Protein AF-A0A7G2IUZ5-F1 (afdb_monomer)

Nearest PDB structures (foldseek):
  1ynq-assembly2_B  TM=9.354E-01  e=9.343E-17  Halalkalibacterium halodurans C-125
  1pz1-assembly2_B  TM=9.263E-01  e=6.428E-16  Bacillus subtilis
  7wf3-assembly1_C  TM=8.904E-01  e=5.364E-15  Homo sapiens
  8hw0-assembly1_A  TM=9.008E-01  e=1.237E-14  Devosia
  3eb3-assembly1_A  TM=8.783E-01  e=2.854E-14  Rattus norvegicus

InterPro domains:
  IPR023210 NADP-dependent oxidoreductase domain [PF00248] (16-152)
  IPR036812 NAD(P)-dependent oxidoreductase domain superfamily [G3DSA:3.20.20.100] (1-176)
  IPR036812 NAD(P)-dependent oxidoreductase domain superfamily [SSF51430] (1-152)
  IPR050791 Aldo/Keto Reductase [PTHR43625] (5-151)

pLDDT: mean 73.11, std 26.16, range [20.45, 96.56]

Organism: Citrobacter freundii (NCBI:txid546)

Sequence (215 aa):
MQKRYLGKSRLEVSALGLGCMGLSHGYGPATDTRQAIELIRAAVERGVTFFDTAEVYGPFLNEEVVGEALKPFRDHVVIATKFGFTFGDDNKQQILNSRPEHIREAVEGSLRRLKTDVIDLLYQHRVDPDVPIEDVAGTVKDLIAEGKVKHFRSVRGWRANHSSCACRTTGHCPAKRILNVVARTGAGDPAVTGGTGHWFRSLQPIRQRLPDGIY

Foldseek 3Di:
DDWDADAPDNDIFDLEEAELLQQQHDPDHHNDLVVSLVVLLVCVVVPGQHYEEECLRNHLVSLLSQLVSCVVPVVRHAYEYEDFFDADPVSPDTDGDLALVRVVVRLVSSCVSSVHQAHAEYEHPADDPVDDVCRSLVSVVVCCVVRRYVAYDYDPDDDPPDDDDDDDDDDDDDRSWRKYFYDHDDDDDPPDPDDPDGDIDIPDDDPDDDPPDHD

Solvent-accessible surface area (backbone atoms only — not comparable to full-atom values): 12672 Å² total; per-residue (Å²): 113,62,72,41,55,55,79,90,47,90,52,75,32,29,40,45,27,43,27,47,43,39,39,37,26,96,70,69,78,57,49,56,69,67,62,46,26,52,52,52,42,55,40,42,76,66,47,39,23,27,40,40,50,33,50,72,26,42,65,50,50,36,35,34,49,49,13,66,40,37,56,91,45,52,95,72,45,44,46,30,39,32,45,32,63,42,63,45,100,81,62,72,49,78,40,76,38,45,46,54,69,53,48,52,53,47,50,55,50,48,30,61,37,32,67,44,79,59,38,51,32,42,30,44,67,54,87,37,90,92,40,62,65,65,53,41,52,50,45,51,49,50,37,34,75,72,54,40,29,66,29,64,46,75,61,95,76,86,74,84,88,67,98,80,81,93,79,91,81,86,78,94,72,90,69,77,63,42,37,32,43,62,47,77,89,77,87,78,71,93,85,68,91,77,74,90,82,77,68,74,49,70,49,76,67,84,88,70,85,73,72,94,85,78,93

Structure (mmCIF, N/CA/C/O backbone):
data_AF-A0A7G2IUZ5-F1
#
_entry.id   AF-A0A7G2IUZ5-F1
#
loop_
_atom_site.group_PDB
_atom_site.id
_atom_site.type_symbol
_atom_site.label_atom_id
_atom_site.label_alt_id
_atom_site.label_comp_id
_atom_site.label_asym_id
_atom_site.label_entity_id
_atom_site.label_seq_id
_atom_site.pdbx_PDB_ins_code
_atom_site.Cartn_x
_atom_site.Cartn_y
_atom_site.Cartn_z
_atom_site.occupancy
_atom_site.B_iso_or_equiv
_atom_site.auth_seq_id
_atom_site.auth_comp_id
_atom_site.auth_asym_id
_atom_site.auth_atom_id
_atom_site.pdbx_PDB_model_num
ATOM 1 N N . MET A 1 1 ? -20.780 6.741 10.133 1.00 84.50 1 MET A N 1
ATOM 2 C CA . MET A 1 1 ? -20.109 6.957 8.828 1.00 84.50 1 MET A CA 1
ATOM 3 C C . MET A 1 1 ? -20.966 6.374 7.704 1.00 84.50 1 MET A C 1
ATOM 5 O O . MET A 1 1 ? -21.495 5.286 7.888 1.00 84.50 1 MET A O 1
ATOM 9 N N . GLN A 1 2 ? -21.117 7.054 6.558 1.00 87.56 2 GLN A N 1
ATOM 10 C CA . GLN A 1 2 ? -21.751 6.456 5.367 1.00 87.56 2 GLN A CA 1
ATOM 11 C C . GLN A 1 2 ? -20.782 5.501 4.659 1.00 87.56 2 GLN A C 1
ATOM 13 O O . GLN A 1 2 ? -19.607 5.837 4.511 1.00 87.56 2 GLN A O 1
ATOM 18 N N . LYS A 1 3 ? -21.275 4.363 4.162 1.00 88.50 3 LYS A N 1
ATOM 19 C CA . LYS A 1 3 ? -20.478 3.374 3.421 1.00 88.50 3 LYS A CA 1
ATOM 20 C C . LYS A 1 3 ? -20.810 3.345 1.926 1.00 88.50 3 LYS A C 1
ATOM 22 O O . LYS A 1 3 ? -21.894 3.763 1.511 1.00 88.50 3 LYS A O 1
ATOM 27 N N . ARG A 1 4 ? -19.853 2.906 1.106 1.00 87.62 4 ARG A N 1
ATOM 28 C CA . ARG A 1 4 ? -19.942 2.806 -0.359 1.00 87.62 4 ARG A CA 1
ATOM 29 C C . ARG A 1 4 ? -19.187 1.574 -0.845 1.00 87.62 4 ARG A C 1
ATOM 31 O O . ARG A 1 4 ? -18.168 1.212 -0.275 1.00 87.62 4 ARG A O 1
ATOM 38 N N . TYR A 1 5 ? -19.662 0.986 -1.937 1.00 86.50 5 TYR A N 1
ATOM 39 C CA . TYR A 1 5 ? -18.941 -0.068 -2.645 1.00 86.50 5 TYR A CA 1
ATOM 40 C C . TYR A 1 5 ? -17.991 0.532 -3.682 1.00 86.50 5 TYR A C 1
ATOM 42 O O . TYR A 1 5 ? -18.351 1.470 -4.405 1.00 86.50 5 TYR A O 1
ATOM 50 N N . LEU A 1 6 ? -16.776 -0.005 -3.757 1.00 81.19 6 LEU A N 1
ATOM 51 C CA . LEU A 1 6 ? -15.758 0.425 -4.708 1.00 81.19 6 LEU A CA 1
ATOM 52 C C . LEU A 1 6 ? -15.992 -0.188 -6.097 1.00 81.19 6 LEU A C 1
ATOM 54 O O . LEU A 1 6 ? -15.574 -1.301 -6.408 1.00 81.19 6 LEU A O 1
ATOM 58 N N . GLY A 1 7 ? -16.628 0.572 -6.990 1.00 76.88 7 GLY A N 1
ATOM 59 C CA . GLY A 1 7 ? -16.865 0.127 -8.367 1.00 76.88 7 GLY A CA 1
ATOM 60 C C . GLY A 1 7 ? -17.825 -1.063 -8.429 1.00 76.88 7 GLY A C 1
ATOM 61 O O . GLY A 1 7 ? -18.888 -1.020 -7.820 1.00 76.88 7 GLY A O 1
ATOM 62 N N . LYS A 1 8 ? -17.467 -2.096 -9.203 1.00 75.56 8 LYS A N 1
ATOM 63 C CA . LYS A 1 8 ? -18.205 -3.372 -9.243 1.00 75.56 8 LYS A CA 1
ATOM 64 C C . LYS A 1 8 ? -17.688 -4.394 -8.226 1.00 75.56 8 LYS A C 1
ATOM 66 O O . LYS A 1 8 ? -18.291 -5.455 -8.091 1.00 75.56 8 LYS A O 1
ATOM 71 N N . SER A 1 9 ? -16.585 -4.093 -7.540 1.00 67.62 9 SER A N 1
ATOM 72 C CA . SER A 1 9 ? -16.105 -4.956 -6.468 1.00 67.62 9 SER A CA 1
ATOM 73 C C . SER A 1 9 ? -17.101 -4.916 -5.308 1.00 67.62 9 SER A C 1
ATOM 75 O O . SER A 1 9 ? -17.771 -3.904 -5.076 1.00 67.62 9 SER A O 1
ATOM 77 N N . ARG A 1 10 ? -17.195 -6.010 -4.552 1.00 78.44 10 ARG A N 1
ATOM 78 C CA . ARG A 1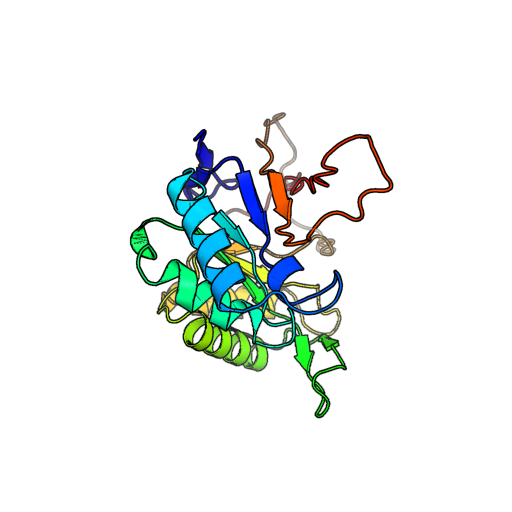 10 ? -17.975 -6.052 -3.305 1.00 78.44 10 ARG A CA 1
ATOM 79 C C . ARG A 1 10 ? -17.204 -5.452 -2.121 1.00 78.44 10 ARG A C 1
ATOM 81 O O . ARG A 1 10 ? -17.589 -5.664 -0.977 1.00 78.44 10 ARG A O 1
ATOM 88 N N . LEU A 1 11 ? -16.137 -4.692 -2.388 1.00 84.12 11 LEU A N 1
ATOM 89 C CA . LEU A 1 11 ? -15.329 -4.037 -1.369 1.00 84.12 11 LEU A CA 1
ATOM 90 C C . LEU A 1 11 ? -16.080 -2.823 -0.814 1.00 84.12 11 LEU A C 1
ATOM 92 O O . LEU A 1 11 ? -16.256 -1.809 -1.498 1.00 84.12 11 LEU A O 1
ATOM 96 N N . GLU A 1 12 ? -16.558 -2.952 0.420 1.00 89.00 12 GLU A N 1
ATOM 97 C CA . GLU A 1 12 ? -17.263 -1.901 1.145 1.00 89.00 12 GLU A CA 1
ATOM 98 C C . GLU A 1 12 ? -16.271 -1.020 1.913 1.00 89.00 12 GLU A C 1
ATOM 100 O O . GLU A 1 12 ? -15.442 -1.505 2.678 1.00 89.00 12 GLU A O 1
ATOM 105 N N . VAL A 1 13 ? -16.376 0.293 1.734 1.00 90.12 13 VAL A N 1
ATOM 106 C CA . VAL A 1 13 ? -15.499 1.288 2.357 1.00 90.12 13 VAL A CA 1
ATOM 107 C C . VAL A 1 13 ? -16.286 2.495 2.850 1.00 90.12 13 VAL A C 1
ATOM 109 O O . VAL A 1 13 ? -17.405 2.761 2.403 1.00 90.12 13 VAL A O 1
ATOM 112 N N . SER A 1 14 ? -15.709 3.271 3.762 1.00 89.56 14 SER A N 1
ATOM 113 C CA . SER A 1 14 ? -16.248 4.572 4.149 1.00 89.56 14 SER A CA 1
ATOM 114 C C . SER A 1 14 ? -16.315 5.527 2.951 1.00 89.56 14 SER A C 1
ATOM 116 O O . SER A 1 14 ? -15.460 5.537 2.067 1.00 89.56 14 SER A O 1
ATOM 118 N N . ALA A 1 15 ? -17.345 6.375 2.913 1.00 87.12 15 ALA A N 1
ATOM 119 C CA . ALA A 1 15 ? -17.513 7.382 1.862 1.00 87.12 15 ALA A CA 1
ATOM 120 C C . ALA A 1 15 ? -16.358 8.404 1.820 1.00 87.12 15 ALA A C 1
ATOM 122 O O . ALA A 1 15 ? -16.112 9.016 0.775 1.00 87.12 15 ALA A O 1
ATOM 123 N N . LEU A 1 16 ? -15.683 8.573 2.959 1.00 89.06 16 LEU A N 1
ATOM 124 C CA . LEU A 1 16 ? -14.458 9.341 3.127 1.00 89.06 16 LEU A CA 1
ATOM 125 C C . LEU A 1 16 ? -13.287 8.377 3.307 1.00 89.06 16 LEU A C 1
ATOM 127 O O . LEU A 1 16 ? -13.363 7.499 4.163 1.00 89.06 16 LEU A O 1
ATOM 131 N N . GLY A 1 17 ? -12.227 8.555 2.527 1.00 89.88 17 GLY A N 1
ATOM 132 C CA . GLY A 1 17 ? -10.938 7.899 2.732 1.00 89.88 17 GLY A CA 1
ATOM 133 C C . GLY A 1 17 ? -9.907 8.865 3.304 1.00 89.88 17 GLY A C 1
ATOM 134 O O . GLY A 1 17 ? -10.022 10.080 3.114 1.00 89.88 17 GLY A O 1
ATOM 135 N N . LEU A 1 18 ? -8.887 8.331 3.970 1.00 91.31 18 LEU A N 1
ATOM 136 C CA . LEU A 1 18 ? -7.720 9.088 4.408 1.00 91.31 18 LEU A CA 1
ATOM 137 C C . LEU A 1 18 ? -6.556 8.853 3.441 1.00 91.31 18 LEU A C 1
ATOM 139 O O . LEU A 1 18 ? -6.084 7.732 3.284 1.00 91.31 18 LEU A O 1
ATOM 143 N N . GLY A 1 19 ? -6.084 9.921 2.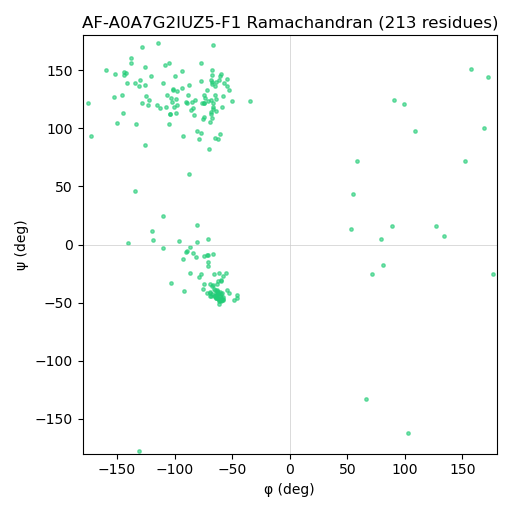803 1.00 90.19 19 GLY A N 1
ATOM 144 C CA . GLY A 1 19 ? -4.834 9.913 2.050 1.00 90.19 19 GLY A CA 1
ATOM 145 C C . GLY A 1 19 ? -3.658 10.189 2.982 1.00 90.19 19 GLY A C 1
ATOM 146 O O . GLY A 1 19 ? -3.543 11.293 3.521 1.00 90.19 19 GLY A O 1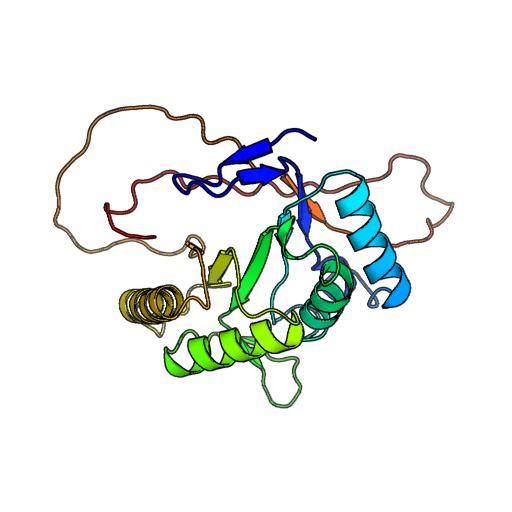
ATOM 147 N N . CYS A 1 20 ? -2.773 9.207 3.136 1.00 88.69 20 CYS A N 1
ATOM 148 C CA . CYS A 1 20 ? -1.649 9.243 4.071 1.00 88.69 20 CYS A CA 1
ATOM 149 C C . CYS A 1 20 ? -0.408 9.954 3.514 1.00 88.69 20 CYS A C 1
ATOM 151 O O . CYS A 1 20 ? 0.524 10.211 4.270 1.00 88.69 20 CYS A O 1
ATOM 153 N N . MET A 1 21 ? -0.402 10.336 2.229 1.00 85.44 21 MET A N 1
ATOM 154 C CA . MET A 1 21 ? 0.726 11.016 1.572 1.00 85.44 21 MET A CA 1
ATOM 155 C C . MET A 1 21 ? 1.271 12.197 2.388 1.00 85.44 21 MET A C 1
ATOM 157 O O . MET A 1 21 ? 2.474 12.283 2.604 1.00 85.44 21 MET A O 1
ATOM 161 N N . GLY A 1 22 ? 0.388 13.075 2.879 1.00 79.00 22 GLY A N 1
ATOM 162 C CA . GLY A 1 22 ? 0.774 14.301 3.585 1.00 79.00 22 GLY A CA 1
ATOM 163 C C . GLY A 1 22 ? 1.455 14.092 4.939 1.00 79.00 22 GLY A C 1
ATOM 164 O O . GLY A 1 22 ? 1.943 15.062 5.501 1.00 79.00 22 GLY A O 1
ATOM 165 N N . LEU A 1 23 ? 1.508 12.856 5.450 1.00 79.94 23 LEU A N 1
ATOM 166 C CA . LEU A 1 23 ? 2.176 12.531 6.714 1.00 79.94 23 LEU A CA 1
ATOM 167 C C . LEU A 1 23 ? 3.698 12.423 6.564 1.00 79.94 23 LEU A C 1
ATOM 169 O O . LEU A 1 23 ? 4.424 12.662 7.519 1.00 79.94 23 LEU A O 1
ATOM 173 N N . SER A 1 24 ? 4.196 12.069 5.378 1.00 73.25 24 SER A N 1
ATOM 174 C CA . SER A 1 24 ? 5.638 11.886 5.145 1.00 73.25 24 SER A CA 1
ATOM 175 C C . SER A 1 24 ? 6.120 12.403 3.788 1.00 73.25 24 SER A C 1
ATOM 177 O O . SER A 1 24 ? 7.299 12.266 3.463 1.00 73.25 24 SER A O 1
ATOM 179 N N . HIS A 1 25 ? 5.234 12.974 2.962 1.00 70.06 25 HIS A N 1
ATOM 180 C CA . HIS A 1 25 ? 5.574 13.371 1.601 1.00 70.06 25 HIS A CA 1
ATOM 181 C C . HIS A 1 25 ? 4.739 14.549 1.066 1.00 70.06 25 HIS A C 1
ATOM 183 O O . HIS A 1 25 ? 3.549 14.696 1.340 1.00 70.06 25 HIS A O 1
ATOM 189 N N . GLY A 1 26 ? 5.363 15.379 0.227 1.00 62.50 26 GLY A N 1
ATOM 190 C CA . GLY A 1 26 ? 4.692 16.365 -0.629 1.00 62.50 26 GLY A CA 1
ATOM 191 C C . GLY A 1 26 ? 4.270 17.697 0.010 1.00 62.50 26 GLY A C 1
ATOM 192 O O . GLY A 1 26 ? 4.033 18.640 -0.740 1.00 62.50 26 GLY A O 1
ATOM 193 N N . TYR A 1 27 ? 4.189 17.822 1.341 1.00 61.22 27 TYR A N 1
ATOM 194 C CA . TYR A 1 27 ? 3.667 19.037 2.001 1.00 61.22 27 TYR A CA 1
ATOM 195 C C . TYR A 1 27 ? 4.502 19.542 3.191 1.00 61.22 27 TYR A C 1
ATOM 197 O O . TYR A 1 27 ? 3.946 19.919 4.219 1.00 61.22 27 TYR A O 1
ATOM 205 N N . GLY A 1 28 ? 5.824 19.617 3.028 1.00 65.31 28 GLY A N 1
ATOM 206 C CA . GLY A 1 28 ? 6.739 20.135 4.054 1.00 65.31 28 GLY A CA 1
ATOM 207 C C . GLY A 1 28 ? 7.480 19.022 4.804 1.00 65.31 28 GLY A C 1
ATOM 208 O O . GLY A 1 28 ? 7.578 17.912 4.273 1.00 65.31 28 GLY A O 1
ATOM 209 N N . PRO A 1 29 ? 8.057 19.310 5.988 1.00 72.06 29 PRO A N 1
ATOM 210 C CA . PRO A 1 29 ? 8.733 18.291 6.786 1.00 72.06 29 PRO A CA 1
ATOM 211 C C . PRO A 1 29 ? 7.756 17.171 7.157 1.00 72.06 29 PRO A C 1
ATOM 213 O O . PRO A 1 29 ? 6.564 17.417 7.344 1.00 72.06 29 PRO A O 1
ATOM 216 N N . ALA A 1 30 ? 8.267 15.942 7.246 1.00 76.12 30 ALA A N 1
ATOM 217 C CA . ALA A 1 30 ? 7.460 14.802 7.662 1.00 76.12 30 ALA A CA 1
ATOM 218 C C . ALA A 1 30 ? 6.849 15.062 9.047 1.00 76.12 30 ALA A C 1
ATOM 220 O O . ALA A 1 30 ? 7.507 15.606 9.937 1.00 76.12 30 ALA A O 1
ATOM 221 N N . THR A 1 31 ? 5.588 14.671 9.215 1.00 79.12 31 THR A N 1
ATOM 222 C CA . THR A 1 31 ? 4.925 14.679 10.516 1.00 79.12 31 THR A CA 1
ATOM 223 C C . THR A 1 31 ? 5.672 13.734 11.452 1.00 79.12 31 THR A C 1
ATOM 225 O O . THR A 1 31 ? 6.107 12.658 11.040 1.00 79.12 31 THR A O 1
ATOM 228 N N . ASP A 1 32 ? 5.793 14.118 12.722 1.00 87.12 32 ASP A N 1
ATOM 229 C CA . ASP A 1 32 ? 6.304 13.222 13.755 1.00 87.12 32 ASP A CA 1
ATOM 230 C C . ASP A 1 32 ? 5.528 11.891 13.751 1.00 87.12 32 ASP A C 1
ATOM 232 O O . ASP A 1 32 ? 4.294 11.869 13.716 1.00 87.12 32 ASP A O 1
ATOM 236 N N . THR A 1 33 ? 6.249 10.770 13.790 1.00 87.50 33 THR A N 1
ATOM 237 C CA . THR A 1 33 ? 5.670 9.428 13.646 1.00 87.50 33 THR A CA 1
ATOM 238 C C . THR A 1 33 ? 4.545 9.165 14.643 1.00 87.50 33 THR A C 1
ATOM 240 O O . THR A 1 33 ? 3.527 8.570 14.282 1.00 87.50 33 THR A O 1
ATOM 243 N N . ARG A 1 34 ? 4.681 9.633 15.890 1.00 89.75 34 ARG A N 1
ATOM 244 C CA . ARG A 1 34 ? 3.661 9.423 16.918 1.00 89.75 34 ARG A CA 1
ATOM 245 C C . ARG A 1 34 ? 2.392 10.204 16.588 1.00 89.75 34 ARG A C 1
ATOM 247 O O . ARG A 1 34 ? 1.306 9.631 16.641 1.00 89.75 34 ARG A O 1
ATOM 254 N N . GLN A 1 35 ? 2.527 11.462 16.173 1.00 88.94 35 GLN A N 1
ATOM 255 C CA . GLN A 1 35 ? 1.386 12.284 15.752 1.00 88.94 35 GLN A CA 1
ATOM 256 C C . GLN A 1 35 ? 0.688 11.708 14.514 1.00 88.94 35 GLN A C 1
ATOM 258 O O . GLN A 1 35 ? -0.541 11.714 14.431 1.00 88.94 35 GLN A O 1
ATOM 263 N N . ALA A 1 36 ? 1.452 11.173 13.558 1.00 90.19 36 ALA A N 1
ATOM 264 C CA . ALA A 1 36 ? 0.901 10.523 12.375 1.00 90.19 36 ALA A CA 1
ATOM 265 C C . ALA A 1 36 ? 0.087 9.268 12.740 1.00 90.19 36 ALA A C 1
ATOM 267 O O . ALA A 1 36 ? -1.027 9.089 12.240 1.00 90.19 36 ALA A O 1
ATOM 268 N N . ILE A 1 37 ? 0.600 8.438 13.657 1.00 92.44 37 ILE A N 1
ATOM 269 C CA . ILE A 1 37 ? -0.115 7.267 14.184 1.00 92.44 37 ILE A CA 1
ATOM 270 C C . ILE A 1 37 ? -1.400 7.691 14.903 1.00 92.44 37 ILE A C 1
ATOM 272 O O . ILE A 1 37 ? -2.465 7.135 14.628 1.00 92.44 37 ILE A O 1
ATOM 276 N N . GLU A 1 38 ? -1.321 8.682 15.793 1.00 92.88 38 GLU A N 1
ATOM 277 C CA . GLU A 1 38 ? -2.476 9.203 16.533 1.00 92.88 38 GLU A CA 1
ATOM 278 C C . GLU A 1 38 ? -3.559 9.728 15.578 1.00 92.88 38 GLU A C 1
ATOM 280 O O . GLU A 1 38 ? -4.734 9.402 15.745 1.00 92.88 38 GLU A O 1
ATOM 285 N N . LEU A 1 39 ? -3.179 10.445 14.514 1.00 93.12 39 LEU A N 1
ATOM 286 C CA . LEU A 1 39 ? -4.109 10.942 13.497 1.00 93.12 39 LEU A CA 1
ATOM 287 C C . LEU A 1 39 ? -4.803 9.807 12.737 1.00 93.12 39 LEU A C 1
ATOM 289 O O . LEU A 1 39 ? -6.022 9.847 12.543 1.00 93.12 39 LEU A O 1
ATOM 293 N N . ILE A 1 40 ? -4.051 8.795 12.298 1.00 93.94 40 ILE A N 1
ATOM 294 C CA . ILE A 1 40 ? -4.616 7.650 11.572 1.00 93.94 40 ILE A CA 1
ATOM 295 C C . ILE A 1 40 ? -5.614 6.905 12.465 1.00 93.94 40 ILE A C 1
ATOM 297 O O . ILE A 1 40 ? -6.733 6.623 12.032 1.00 93.94 40 ILE A O 1
ATOM 301 N N . ARG A 1 41 ? -5.259 6.643 13.728 1.00 94.81 41 ARG A N 1
ATOM 302 C CA . ARG A 1 41 ? -6.153 5.975 14.689 1.00 94.81 41 ARG A CA 1
ATOM 303 C C . ARG A 1 41 ? -7.399 6.809 14.983 1.00 94.81 41 ARG A C 1
ATOM 305 O O . ARG A 1 41 ? -8.509 6.289 14.927 1.00 94.81 41 ARG A O 1
ATOM 312 N N . ALA A 1 42 ? -7.241 8.118 15.149 1.00 94.38 42 ALA A N 1
ATOM 313 C CA . ALA A 1 42 ? -8.349 9.053 15.311 1.00 94.38 42 ALA A CA 1
ATOM 314 C C . ALA A 1 42 ? -9.314 9.060 14.106 1.00 94.38 42 ALA A C 1
ATOM 316 O O . ALA A 1 42 ? -10.514 9.311 14.275 1.00 94.38 42 ALA A O 1
ATOM 317 N N . ALA A 1 43 ? -8.824 8.794 12.890 1.00 94.00 43 ALA A N 1
ATOM 318 C CA . ALA A 1 43 ? -9.668 8.625 11.709 1.00 94.00 43 ALA A CA 1
ATOM 319 C C . ALA A 1 43 ? -10.458 7.305 11.754 1.00 94.00 43 ALA A C 1
ATOM 321 O O . ALA A 1 43 ? -11.658 7.316 11.462 1.00 94.00 43 ALA A O 1
ATOM 322 N N . VAL A 1 44 ? -9.824 6.203 12.176 1.00 94.56 44 VAL A N 1
ATOM 323 C CA . VAL A 1 44 ? -10.501 4.910 12.399 1.00 94.56 44 VAL A CA 1
ATOM 324 C C . VAL A 1 44 ? -11.623 5.058 13.426 1.00 94.56 44 VAL A C 1
ATOM 326 O O . VAL A 1 44 ? -12.756 4.668 13.154 1.00 94.56 44 VAL A O 1
ATOM 329 N N . GLU A 1 45 ? -11.355 5.705 14.562 1.00 93.31 45 GLU A N 1
ATOM 330 C CA . GLU A 1 45 ? -12.344 5.959 15.623 1.00 93.31 45 GLU A CA 1
ATOM 331 C C . GLU A 1 45 ? -13.544 6.785 15.133 1.00 93.31 45 GLU A C 1
ATOM 333 O O . GLU A 1 45 ? -14.676 6.592 15.572 1.00 93.31 45 GLU A O 1
ATOM 338 N N . ARG A 1 46 ? -13.323 7.680 14.163 1.00 93.94 46 ARG A N 1
ATOM 339 C CA . ARG A 1 46 ? -14.384 8.464 13.502 1.00 93.94 46 ARG A CA 1
ATOM 340 C C . ARG A 1 46 ? -15.121 7.679 12.409 1.00 93.94 46 ARG A C 1
ATOM 342 O O . ARG A 1 46 ? -16.026 8.213 11.762 1.00 93.94 46 ARG A O 1
ATOM 349 N N . GLY A 1 47 ? -14.767 6.413 12.209 1.00 92.62 47 GLY A N 1
ATOM 350 C CA . GLY A 1 47 ? -15.405 5.481 11.287 1.00 92.62 47 GLY A CA 1
ATOM 351 C C . GLY A 1 47 ? -14.838 5.496 9.869 1.00 92.62 47 GLY A C 1
ATOM 352 O O . GLY A 1 47 ? -15.512 5.006 8.964 1.00 92.62 47 GLY A O 1
ATOM 353 N N . VAL A 1 48 ? -13.653 6.073 9.640 1.00 94.06 48 VAL A N 1
ATOM 354 C CA . VAL A 1 48 ? -12.945 5.940 8.357 1.00 94.06 48 VAL A CA 1
ATOM 355 C C . VAL A 1 48 ? -12.368 4.532 8.261 1.00 94.06 48 VAL A C 1
ATOM 357 O O . VAL A 1 48 ? -11.634 4.095 9.139 1.00 94.06 48 VAL A O 1
ATOM 360 N N . THR A 1 49 ? -12.686 3.828 7.178 1.00 94.31 49 THR A N 1
ATOM 361 C CA . THR A 1 49 ? -12.229 2.456 6.932 1.00 94.31 49 THR A CA 1
ATOM 362 C C . THR A 1 49 ? -11.387 2.331 5.670 1.00 94.31 49 THR A C 1
ATOM 364 O O . THR A 1 49 ? -11.015 1.223 5.316 1.00 94.31 49 THR A O 1
ATOM 367 N N . PHE A 1 50 ? -11.086 3.428 4.971 1.00 94.62 50 PHE A N 1
ATOM 368 C CA . PHE A 1 50 ? -10.307 3.403 3.733 1.00 94.62 50 PHE A CA 1
ATOM 369 C C . PHE A 1 50 ? -9.077 4.295 3.833 1.00 94.62 50 PHE A C 1
ATOM 371 O O . PHE A 1 50 ? -9.207 5.504 4.032 1.00 94.62 50 PHE A O 1
ATOM 378 N N . PHE A 1 51 ? -7.900 3.694 3.672 1.00 94.56 51 PHE A N 1
ATOM 379 C CA . PHE A 1 51 ? -6.606 4.353 3.827 1.00 94.56 51 PHE A CA 1
ATOM 380 C C . PHE A 1 51 ? -5.777 4.174 2.559 1.00 94.56 51 PHE A C 1
ATOM 382 O O . PHE A 1 51 ? -5.620 3.057 2.077 1.00 94.56 51 PHE A O 1
ATOM 389 N N . ASP A 1 52 ? -5.265 5.275 2.015 1.00 94.06 52 ASP A N 1
ATOM 390 C CA . ASP A 1 52 ? -4.489 5.304 0.776 1.00 94.06 52 ASP A CA 1
ATOM 391 C C . ASP A 1 52 ? -3.047 5.746 1.054 1.00 94.06 52 ASP A C 1
ATOM 393 O O . ASP A 1 52 ? -2.800 6.860 1.524 1.00 94.06 52 ASP A O 1
ATOM 397 N N . THR A 1 53 ? -2.095 4.877 0.728 1.00 93.38 53 THR A N 1
ATOM 398 C CA . THR A 1 53 ? -0.646 5.101 0.829 1.00 93.38 53 THR A CA 1
ATOM 399 C C . THR A 1 53 ? 0.049 4.704 -0.482 1.00 93.38 53 THR A C 1
ATOM 401 O O . THR A 1 53 ? -0.628 4.419 -1.472 1.00 93.38 53 THR A O 1
ATOM 404 N N . ALA A 1 54 ? 1.374 4.794 -0.555 1.00 90.00 54 ALA A N 1
ATOM 405 C CA . ALA A 1 54 ? 2.193 4.340 -1.675 1.00 90.00 54 ALA A CA 1
ATOM 406 C C . ALA A 1 54 ? 3.645 4.143 -1.219 1.00 90.00 54 ALA A C 1
ATOM 408 O O . ALA A 1 54 ? 4.133 4.918 -0.394 1.00 90.00 54 ALA A O 1
ATOM 409 N N . GLU A 1 55 ? 4.364 3.206 -1.843 1.00 87.31 55 GLU A N 1
ATOM 410 C CA . GLU A 1 55 ? 5.782 2.936 -1.541 1.00 87.31 55 GLU A CA 1
ATOM 411 C C . GLU A 1 55 ? 6.690 4.170 -1.717 1.00 87.31 55 GLU A C 1
ATOM 413 O O . GLU A 1 55 ? 7.701 4.320 -1.042 1.00 87.31 55 GLU A O 1
ATOM 418 N N . VAL A 1 56 ? 6.294 5.101 -2.589 1.00 85.44 56 VAL A N 1
ATOM 419 C CA . VAL A 1 56 ? 7.053 6.312 -2.940 1.00 85.44 56 VAL A CA 1
ATOM 420 C C . VAL A 1 56 ? 6.915 7.469 -1.947 1.00 85.44 56 VAL A C 1
ATOM 422 O O . VAL A 1 56 ? 7.642 8.459 -2.037 1.00 85.44 56 VAL A O 1
ATOM 425 N N . TYR A 1 57 ? 5.985 7.397 -0.995 1.00 82.62 57 TYR A N 1
ATOM 426 C CA . TYR A 1 57 ? 5.739 8.507 -0.073 1.00 82.62 57 TYR A CA 1
ATOM 427 C C . TYR A 1 57 ? 6.811 8.579 1.019 1.00 82.62 57 TYR A C 1
ATOM 429 O O . TYR A 1 57 ? 6.703 7.919 2.048 1.00 82.62 57 TYR A O 1
ATOM 437 N N . GLY A 1 58 ? 7.827 9.423 0.790 1.00 70.38 58 GLY A N 1
ATOM 438 C CA . GLY A 1 58 ? 9.002 9.536 1.661 1.00 70.38 58 GLY A CA 1
ATOM 439 C C . GLY A 1 58 ? 9.667 8.166 1.739 1.00 70.38 58 GLY A C 1
ATOM 440 O O . GLY A 1 58 ? 9.444 7.497 2.738 1.00 70.38 58 GLY A O 1
ATOM 441 N N . PRO A 1 59 ? 10.322 7.717 0.648 1.00 74.50 59 PRO A N 1
ATOM 442 C CA . PRO A 1 59 ? 10.343 6.331 0.191 1.00 74.50 59 PRO A CA 1
ATOM 443 C C . PRO A 1 59 ? 10.325 5.317 1.323 1.00 74.50 59 PRO A C 1
ATOM 445 O O . PRO A 1 59 ? 11.169 5.357 2.216 1.00 74.50 59 PRO A O 1
ATOM 448 N N . PHE A 1 60 ? 9.327 4.437 1.275 1.00 82.88 60 PHE A N 1
ATOM 449 C CA . PHE A 1 60 ? 9.077 3.360 2.231 1.00 82.88 60 PHE A CA 1
ATOM 450 C C . PHE A 1 60 ? 8.573 3.790 3.623 1.00 82.88 60 PHE A C 1
ATOM 452 O O . PHE A 1 60 ? 7.818 3.037 4.237 1.00 82.88 60 PHE A O 1
ATOM 459 N N . LEU A 1 61 ? 8.850 5.011 4.090 1.00 85.69 61 LEU A N 1
ATOM 460 C CA . LEU A 1 61 ? 8.481 5.461 5.439 1.00 85.69 61 LEU A CA 1
ATOM 461 C C . LEU A 1 61 ? 6.963 5.540 5.658 1.00 85.69 61 LEU A C 1
ATOM 463 O O . LEU A 1 61 ? 6.476 5.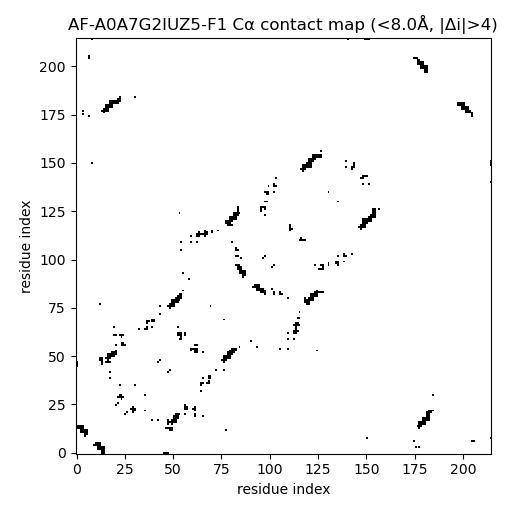192 6.732 1.00 85.69 61 LEU A O 1
ATOM 467 N N . ASN A 1 62 ? 6.185 5.992 4.664 1.00 90.44 62 ASN A N 1
ATOM 468 C CA . ASN A 1 62 ? 4.736 6.152 4.861 1.00 90.44 62 ASN A CA 1
ATOM 469 C C . ASN A 1 62 ? 4.042 4.826 5.172 1.00 90.44 62 ASN A C 1
ATOM 471 O O . ASN A 1 62 ? 3.173 4.778 6.038 1.00 90.44 62 ASN A O 1
ATOM 475 N N . GLU A 1 63 ? 4.425 3.763 4.466 1.00 92.88 63 GLU A N 1
ATOM 476 C CA . GLU A 1 63 ? 3.829 2.442 4.649 1.00 92.88 63 GLU A CA 1
ATOM 477 C C . GLU A 1 63 ? 4.155 1.868 6.029 1.00 92.88 63 GLU A C 1
ATOM 479 O O . GLU A 1 63 ? 3.287 1.248 6.635 1.00 92.88 63 GLU A O 1
ATOM 484 N N . GLU A 1 64 ? 5.348 2.135 6.566 1.00 93.56 64 GLU A N 1
ATOM 485 C CA . GLU A 1 64 ? 5.722 1.720 7.923 1.00 93.56 64 GLU A CA 1
ATOM 486 C C . GLU A 1 64 ? 4.853 2.392 8.991 1.00 93.56 64 GLU A C 1
ATOM 488 O O . GLU A 1 64 ? 4.341 1.728 9.896 1.00 93.56 64 GLU A O 1
ATOM 493 N N . VAL A 1 65 ? 4.632 3.705 8.860 1.00 93.00 65 VAL A N 1
ATOM 494 C CA . VAL A 1 65 ? 3.783 4.475 9.782 1.00 93.00 65 VAL A CA 1
ATOM 495 C C . VAL A 1 65 ? 2.325 4.020 9.692 1.00 93.00 65 VAL A C 1
ATOM 497 O O . VAL A 1 65 ? 1.669 3.827 10.717 1.00 93.00 65 VAL A O 1
ATOM 500 N N . VAL A 1 66 ? 1.813 3.817 8.475 1.00 94.62 66 VAL A N 1
ATOM 501 C CA . VAL A 1 66 ? 0.441 3.339 8.246 1.00 94.62 66 VAL A CA 1
ATOM 502 C C . VAL A 1 66 ? 0.256 1.922 8.787 1.00 94.62 66 VAL A C 1
ATOM 504 O O . VAL A 1 66 ? -0.736 1.663 9.471 1.00 94.62 66 VAL A O 1
ATOM 507 N N . GLY A 1 67 ? 1.216 1.030 8.540 1.00 94.62 67 GLY A N 1
ATOM 508 C CA . GLY A 1 67 ? 1.209 -0.334 9.061 1.00 94.62 67 GLY A CA 1
ATOM 509 C C . GLY A 1 67 ? 1.178 -0.367 10.585 1.00 94.62 67 GLY A C 1
ATOM 510 O O . GLY A 1 67 ? 0.330 -1.031 11.180 1.00 94.62 67 GLY A O 1
ATOM 511 N N . GLU A 1 68 ? 2.040 0.415 11.237 1.00 95.25 68 GLU A N 1
ATOM 512 C CA . GLU A 1 68 ? 2.068 0.515 12.701 1.00 95.25 68 GLU A CA 1
ATOM 513 C C . GLU A 1 68 ? 0.767 1.093 13.282 1.00 95.25 68 GLU A C 1
ATOM 515 O O . GLU A 1 68 ? 0.255 0.629 14.308 1.00 95.25 68 GLU A O 1
ATOM 520 N N . ALA A 1 69 ? 0.193 2.096 12.618 1.00 94.94 69 ALA A N 1
ATOM 521 C CA . ALA A 1 69 ? -1.040 2.718 13.072 1.00 94.94 69 ALA A CA 1
ATOM 522 C C . ALA A 1 69 ? -2.246 1.774 12.973 1.00 94.94 69 ALA A C 1
ATOM 524 O O . ALA A 1 69 ? -3.059 1.738 13.903 1.00 94.94 69 ALA A O 1
ATOM 525 N N . LEU A 1 70 ? -2.348 1.025 11.869 1.00 95.81 70 LEU A N 1
ATOM 526 C CA . LEU A 1 70 ? -3.511 0.208 11.519 1.00 95.81 70 LEU A CA 1
ATOM 527 C C . LEU A 1 70 ? -3.429 -1.242 11.994 1.00 95.81 70 LEU A C 1
ATOM 529 O O . LEU A 1 70 ? -4.463 -1.905 11.997 1.00 95.81 70 LEU A O 1
ATOM 533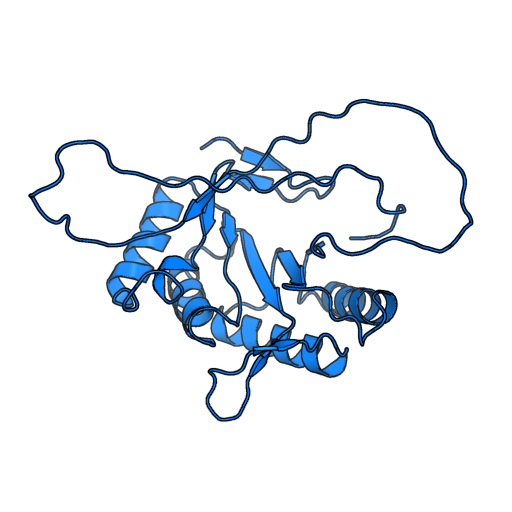 N N . LYS A 1 71 ? -2.265 -1.730 12.443 1.00 94.94 71 LYS A N 1
ATOM 534 C CA . LYS A 1 71 ? -2.100 -3.098 12.966 1.00 94.94 71 LYS A CA 1
ATOM 535 C C . LYS A 1 71 ? -3.208 -3.533 13.948 1.00 94.94 71 LYS A C 1
ATOM 537 O O . LYS A 1 71 ? -3.713 -4.639 13.780 1.00 94.94 71 LYS A O 1
ATOM 542 N N . PRO A 1 72 ? -3.660 -2.705 14.917 1.00 95.00 72 PRO A N 1
ATOM 543 C CA . PRO A 1 72 ? -4.736 -3.093 15.839 1.00 95.00 72 PRO A CA 1
ATOM 544 C C . PRO A 1 72 ? -6.133 -3.168 15.200 1.00 95.00 72 PRO A C 1
ATOM 546 O O . PRO A 1 72 ? -7.051 -3.712 15.801 1.00 95.00 72 PRO A O 1
ATOM 549 N N . PHE A 1 73 ? -6.313 -2.594 14.009 1.00 94.62 73 PHE A N 1
ATOM 550 C CA . PHE A 1 73 ? -7.602 -2.434 13.329 1.00 94.62 73 PHE A CA 1
ATOM 551 C C . PHE A 1 73 ? -7.642 -3.140 11.972 1.00 94.62 73 PHE A C 1
ATOM 553 O O . PHE A 1 73 ? -8.558 -2.892 11.187 1.00 94.62 73 PHE A O 1
ATOM 560 N N . ARG A 1 74 ? -6.645 -3.983 11.671 1.00 94.94 74 ARG A N 1
ATOM 561 C CA . ARG A 1 74 ? -6.386 -4.514 10.329 1.00 94.94 74 ARG A CA 1
ATOM 562 C C . ARG A 1 74 ? -7.617 -5.158 9.693 1.00 94.94 74 ARG A C 1
ATOM 564 O O . ARG A 1 74 ? -7.888 -4.887 8.526 1.00 94.94 74 ARG A O 1
ATOM 571 N N . ASP A 1 75 ? -8.385 -5.925 10.459 1.00 92.81 75 ASP A N 1
ATOM 572 C CA . ASP A 1 75 ? -9.570 -6.649 9.974 1.00 92.81 75 ASP A CA 1
ATOM 573 C C . ASP A 1 75 ? -10.791 -5.748 9.722 1.00 92.81 75 ASP A C 1
ATOM 575 O O . ASP A 1 75 ? -11.790 -6.171 9.140 1.00 92.81 75 ASP A O 1
ATOM 579 N N . HIS A 1 76 ? -10.726 -4.487 10.151 1.00 91.88 76 HIS A N 1
ATOM 580 C CA . HIS A 1 76 ? -11.815 -3.514 10.051 1.00 91.88 76 HIS A CA 1
ATOM 581 C C . HIS A 1 76 ? -11.544 -2.401 9.034 1.00 91.88 76 HIS A C 1
ATOM 583 O O . HIS A 1 76 ? -12.404 -1.542 8.813 1.00 91.88 76 HIS A O 1
ATOM 589 N N . VAL A 1 77 ? -10.364 -2.402 8.412 1.00 94.88 77 VAL A N 1
ATOM 590 C CA . VAL A 1 77 ? -9.929 -1.364 7.479 1.00 94.88 77 VAL A CA 1
ATOM 591 C C . VAL A 1 77 ? -9.501 -1.958 6.144 1.00 94.88 77 VAL A C 1
ATOM 593 O O . VAL A 1 77 ? -9.052 -3.095 6.041 1.00 94.88 77 VAL A O 1
ATOM 596 N N . VAL A 1 78 ? -9.639 -1.145 5.108 1.00 94.88 78 VAL A N 1
ATOM 597 C CA . VAL A 1 78 ? -9.214 -1.414 3.743 1.00 94.88 78 VAL A CA 1
ATOM 598 C C . VAL A 1 78 ? -7.994 -0.550 3.467 1.00 94.88 78 VAL A C 1
ATOM 600 O O . VAL A 1 78 ? -8.079 0.684 3.498 1.00 94.88 78 VAL A O 1
ATOM 603 N N . ILE A 1 79 ? -6.872 -1.205 3.179 1.00 95.25 79 ILE A N 1
ATOM 604 C CA . ILE A 1 79 ? -5.611 -0.535 2.859 1.00 95.25 79 ILE A CA 1
ATOM 605 C C . ILE A 1 79 ? -5.386 -0.578 1.349 1.00 95.25 79 ILE A C 1
ATOM 607 O O . ILE A 1 79 ? -5.335 -1.646 0.734 1.00 95.25 79 ILE A O 1
ATOM 611 N N . ALA A 1 80 ? -5.242 0.608 0.765 1.00 95.00 80 ALA A N 1
ATOM 612 C CA . ALA A 1 80 ? -4.809 0.806 -0.602 1.00 95.00 80 ALA A CA 1
ATOM 613 C C . ALA A 1 80 ? -3.345 1.247 -0.643 1.00 95.00 80 ALA A C 1
ATOM 615 O O . ALA A 1 80 ? -2.986 2.257 -0.037 1.00 95.00 80 ALA A O 1
ATOM 616 N N . THR A 1 81 ? -2.518 0.533 -1.405 1.00 94.81 81 THR A N 1
ATOM 617 C CA . THR A 1 81 ? -1.147 0.965 -1.717 1.00 94.81 81 THR A CA 1
ATOM 618 C C . THR A 1 81 ? -0.882 0.925 -3.219 1.00 94.81 81 THR A C 1
ATOM 620 O O . THR A 1 81 ? -1.716 0.455 -4.000 1.00 94.81 81 THR A O 1
ATOM 623 N N . LYS A 1 82 ? 0.249 1.490 -3.644 1.00 93.88 82 LYS A N 1
ATOM 624 C CA . LYS A 1 82 ? 0.602 1.668 -5.052 1.00 93.88 82 LYS A CA 1
ATOM 625 C C . LYS A 1 82 ? 2.043 1.259 -5.306 1.00 93.88 82 LYS A C 1
ATOM 627 O O . LYS A 1 82 ? 2.913 1.648 -4.530 1.00 93.88 82 LYS A O 1
ATOM 632 N N . PHE A 1 83 ? 2.258 0.580 -6.427 1.00 92.81 83 PHE A N 1
ATOM 633 C CA . PHE A 1 83 ? 3.574 0.204 -6.944 1.00 92.81 83 PHE A CA 1
ATOM 634 C C . PHE A 1 83 ? 3.878 0.921 -8.263 1.00 92.81 83 PHE A C 1
ATOM 636 O O . PHE A 1 83 ? 2.995 1.541 -8.862 1.00 92.81 83 PHE A O 1
ATOM 643 N N . GLY A 1 84 ? 5.099 0.776 -8.764 1.00 88.19 84 GLY A N 1
ATOM 644 C CA . GLY A 1 84 ? 5.456 1.129 -10.144 1.00 88.19 84 GLY A CA 1
ATOM 645 C C . GLY A 1 84 ? 6.653 2.061 -10.245 1.00 88.19 84 GLY A C 1
ATOM 646 O O . GLY A 1 84 ? 6.846 2.695 -11.284 1.00 88.19 84 GLY A O 1
ATOM 647 N N . PHE A 1 85 ? 7.416 2.180 -9.159 1.00 87.44 85 PHE A N 1
ATOM 648 C CA . PHE A 1 85 ? 8.640 2.957 -9.124 1.00 87.44 85 PHE A CA 1
ATOM 649 C C . PHE A 1 85 ? 9.805 2.101 -8.642 1.00 87.44 85 PHE A C 1
ATOM 651 O O . PHE A 1 85 ? 9.687 1.365 -7.666 1.00 87.44 85 PHE A O 1
ATOM 658 N N . THR A 1 86 ? 10.948 2.245 -9.298 1.00 85.69 86 THR A N 1
ATOM 659 C CA . THR A 1 86 ? 12.250 1.908 -8.728 1.00 85.69 86 THR A CA 1
ATOM 660 C C . THR A 1 86 ? 12.903 3.195 -8.246 1.00 85.69 86 THR A C 1
ATOM 662 O O . THR A 1 86 ? 12.740 4.261 -8.852 1.00 85.69 86 THR A O 1
ATOM 665 N N . PHE A 1 87 ? 13.636 3.088 -7.145 1.00 81.25 87 PHE A N 1
ATOM 666 C CA . PHE A 1 87 ? 14.390 4.190 -6.574 1.00 81.25 87 PHE A CA 1
ATOM 667 C C . PHE A 1 87 ? 15.862 4.049 -6.951 1.00 81.25 87 PHE A C 1
ATOM 669 O O . PHE A 1 87 ? 16.409 2.952 -6.866 1.00 81.25 87 PHE A O 1
ATOM 676 N N . GLY A 1 88 ? 16.485 5.142 -7.395 1.00 72.12 88 GLY A N 1
ATOM 677 C CA . GLY A 1 88 ? 17.943 5.183 -7.545 1.00 72.12 88 GLY A CA 1
ATOM 678 C C . GLY A 1 88 ? 18.648 5.097 -6.186 1.00 72.12 88 GLY A C 1
ATOM 679 O O . GLY A 1 88 ? 18.002 5.220 -5.146 1.00 72.12 88 GLY A O 1
ATOM 680 N N . ASP A 1 89 ? 19.975 4.957 -6.186 1.00 71.38 89 ASP A N 1
ATOM 681 C CA . ASP A 1 89 ? 20.788 4.796 -4.963 1.00 71.38 89 ASP A CA 1
ATOM 682 C C . ASP A 1 89 ? 20.585 5.918 -3.924 1.00 71.38 89 ASP A C 1
ATOM 684 O O . ASP A 1 89 ? 20.793 5.728 -2.727 1.00 71.38 89 ASP A O 1
ATOM 688 N N . ASP A 1 90 ? 20.154 7.100 -4.372 1.00 69.25 90 ASP A N 1
ATOM 689 C CA . ASP A 1 90 ? 19.869 8.258 -3.523 1.00 69.25 90 ASP A CA 1
ATOM 690 C C . ASP A 1 90 ? 18.443 8.284 -2.943 1.00 69.25 90 ASP A C 1
ATOM 692 O O . ASP A 1 90 ? 18.099 9.214 -2.208 1.00 69.25 90 ASP A O 1
ATOM 696 N N . ASN A 1 91 ? 17.603 7.301 -3.283 1.00 69.31 91 ASN A N 1
ATOM 697 C CA . ASN A 1 91 ? 16.168 7.231 -3.002 1.00 69.31 91 ASN A CA 1
ATOM 698 C C . ASN A 1 91 ? 15.350 8.463 -3.448 1.00 69.31 91 ASN A C 1
ATOM 700 O O . ASN A 1 91 ? 14.190 8.625 -3.067 1.00 69.31 91 ASN A O 1
ATOM 704 N N . LYS A 1 92 ? 1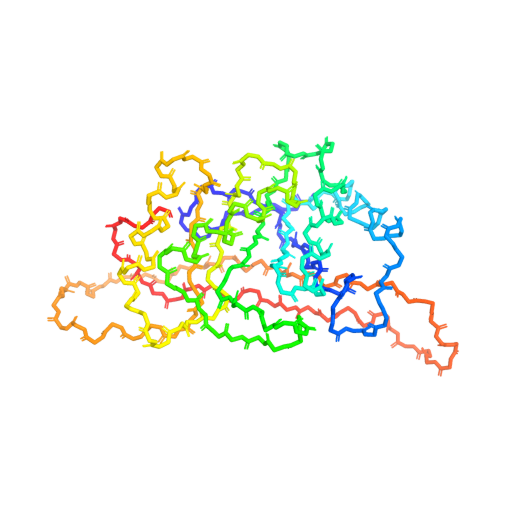5.915 9.355 -4.268 1.00 67.31 92 LYS A N 1
ATOM 705 C CA . LYS A 1 92 ? 15.246 10.576 -4.748 1.00 67.31 92 LYS A CA 1
ATOM 706 C C . LYS A 1 92 ? 14.774 10.426 -6.181 1.00 67.31 92 LYS A C 1
ATOM 708 O O . LYS A 1 92 ? 13.735 10.982 -6.541 1.00 67.31 92 LYS A O 1
ATOM 713 N N . GLN A 1 93 ? 15.514 9.676 -6.991 1.00 70.06 93 GLN A N 1
ATOM 714 C CA . GLN A 1 93 ? 15.109 9.382 -8.359 1.00 70.06 93 GLN A CA 1
ATOM 715 C C . GLN A 1 93 ? 13.978 8.360 -8.362 1.00 70.06 93 GLN A C 1
ATOM 717 O O . GLN A 1 93 ? 14.125 7.262 -7.839 1.00 70.06 93 GLN A O 1
ATOM 722 N N . GLN A 1 94 ? 12.850 8.738 -8.958 1.00 81.38 94 GLN A N 1
ATOM 723 C CA . GLN A 1 94 ? 11.696 7.868 -9.162 1.00 81.38 94 GLN A CA 1
ATOM 724 C C . GLN A 1 94 ? 11.668 7.461 -10.631 1.00 81.38 94 GLN A C 1
ATOM 726 O O . GLN A 1 94 ? 11.295 8.261 -11.492 1.00 81.38 94 GLN A O 1
ATOM 731 N N . ILE A 1 95 ? 12.078 6.230 -10.913 1.00 85.19 95 ILE A N 1
ATOM 732 C CA . ILE A 1 95 ? 12.111 5.667 -12.263 1.00 85.19 95 ILE A CA 1
ATOM 733 C C . ILE A 1 95 ? 10.895 4.761 -12.410 1.00 85.19 95 ILE A C 1
ATOM 735 O O . ILE A 1 95 ? 10.608 3.976 -11.510 1.00 85.19 95 ILE A O 1
ATOM 739 N N . LEU A 1 96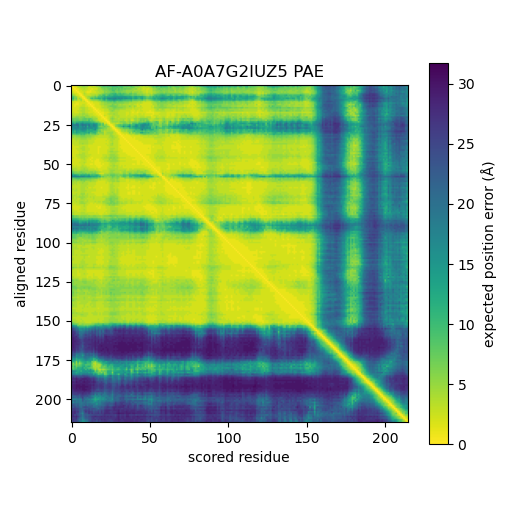 ? 10.152 4.887 -13.510 1.00 88.88 96 LEU A N 1
ATOM 740 C CA . LEU A 1 96 ? 9.030 3.987 -13.769 1.00 88.88 96 LEU A CA 1
ATOM 741 C C . LEU A 1 96 ? 9.556 2.569 -13.961 1.00 88.88 96 LEU A C 1
ATOM 743 O O . LEU A 1 96 ? 10.480 2.351 -14.739 1.00 88.88 96 LEU A O 1
ATOM 747 N N . ASN A 1 97 ? 8.976 1.633 -13.220 1.00 90.50 97 ASN A N 1
ATOM 748 C CA . ASN A 1 97 ? 9.272 0.223 -13.382 1.00 90.50 97 ASN A CA 1
ATOM 749 C C . ASN A 1 97 ? 8.035 -0.588 -13.010 1.00 90.50 97 ASN A C 1
ATOM 751 O O . ASN A 1 97 ? 7.681 -0.714 -11.837 1.00 90.50 97 ASN A O 1
ATOM 755 N N . SER A 1 98 ? 7.352 -1.106 -14.023 1.00 91.94 98 SER A N 1
ATOM 756 C CA . SER A 1 98 ? 6.250 -2.056 -13.859 1.00 91.94 98 SER A CA 1
ATOM 757 C C . SER A 1 98 ? 6.619 -3.456 -14.351 1.00 91.94 98 SER A C 1
ATOM 759 O O . SER A 1 98 ? 5.725 -4.213 -14.714 1.00 91.94 98 SER A O 1
ATOM 761 N N . ARG A 1 99 ? 7.908 -3.823 -14.391 1.00 94.00 99 ARG A N 1
ATOM 762 C CA . ARG A 1 99 ? 8.313 -5.175 -14.800 1.00 94.00 99 ARG A CA 1
ATOM 763 C C . ARG A 1 99 ? 7.781 -6.223 -13.809 1.00 94.00 99 ARG A C 1
ATOM 765 O O . ARG A 1 99 ? 7.824 -5.957 -12.606 1.00 94.00 99 ARG A O 1
ATOM 772 N N . PRO A 1 100 ? 7.304 -7.395 -14.266 1.00 94.44 100 PRO A N 1
ATOM 773 C CA . PRO A 1 100 ? 6.729 -8.443 -13.412 1.00 94.44 100 PRO A CA 1
ATOM 774 C C . PRO A 1 100 ? 7.526 -8.767 -12.141 1.00 94.44 100 PRO A C 1
ATOM 776 O O . PRO A 1 100 ? 6.972 -8.837 -11.043 1.00 94.44 100 PRO A O 1
ATOM 779 N N . GLU A 1 101 ? 8.839 -8.921 -12.278 1.00 94.12 101 GLU A N 1
ATOM 780 C CA . GLU A 1 101 ? 9.778 -9.182 -11.193 1.00 94.12 101 GLU A CA 1
ATOM 781 C C . GLU A 1 101 ? 9.774 -8.057 -10.146 1.00 94.12 101 GLU A C 1
ATOM 783 O O . GLU A 1 101 ? 9.585 -8.318 -8.956 1.00 94.12 101 GLU A O 1
ATOM 788 N N . HIS A 1 102 ? 9.845 -6.800 -10.591 1.00 93.88 102 HIS A N 1
ATOM 789 C CA . HIS A 1 102 ? 9.826 -5.628 -9.713 1.00 93.88 102 HIS A CA 1
ATOM 790 C C . HIS A 1 102 ? 8.470 -5.448 -9.028 1.00 93.88 102 HIS A C 1
ATOM 792 O O . HIS A 1 102 ? 8.412 -5.073 -7.862 1.00 93.88 102 HIS A O 1
ATOM 798 N N . ILE A 1 103 ? 7.360 -5.757 -9.710 1.00 94.38 103 ILE A N 1
ATOM 799 C CA . ILE A 1 103 ? 6.020 -5.715 -9.099 1.00 94.38 103 ILE A CA 1
ATOM 800 C C . ILE A 1 103 ? 5.960 -6.648 -7.889 1.00 94.38 103 ILE A C 1
ATOM 802 O O . ILE A 1 103 ? 5.441 -6.263 -6.839 1.00 94.38 103 ILE A O 1
ATOM 806 N N . ARG A 1 104 ? 6.492 -7.868 -8.019 1.00 95.31 104 ARG A N 1
ATOM 807 C CA . ARG A 1 104 ? 6.522 -8.838 -6.917 1.00 95.31 104 ARG A CA 1
ATOM 808 C C . ARG A 1 104 ? 7.384 -8.325 -5.767 1.00 95.31 104 ARG A C 1
ATOM 810 O O . ARG A 1 104 ? 6.929 -8.343 -4.627 1.00 95.31 104 ARG A O 1
ATOM 817 N N . GLU A 1 105 ? 8.573 -7.803 -6.055 1.00 94.75 105 GLU A N 1
ATOM 818 C CA . GLU A 1 105 ? 9.460 -7.215 -5.041 1.00 94.75 105 GLU A CA 1
ATOM 819 C C . GLU A 1 105 ? 8.815 -6.033 -4.303 1.00 94.75 105 GLU A C 1
ATOM 821 O O . GLU A 1 105 ? 8.860 -5.969 -3.070 1.00 94.75 105 GLU A O 1
ATOM 826 N N . ALA A 1 106 ? 8.169 -5.129 -5.044 1.00 94.12 106 ALA A N 1
ATOM 827 C CA . ALA A 1 106 ? 7.455 -3.979 -4.506 1.00 94.12 106 ALA A CA 1
ATOM 828 C C . ALA A 1 106 ? 6.315 -4.414 -3.577 1.00 94.12 106 ALA A C 1
ATOM 830 O O . ALA A 1 106 ? 6.220 -3.935 -2.446 1.00 94.12 106 ALA A O 1
ATOM 831 N N . VAL A 1 107 ? 5.492 -5.377 -4.011 1.00 95.62 107 VAL A N 1
ATOM 832 C CA . VAL A 1 107 ? 4.372 -5.909 -3.219 1.00 95.62 107 VAL A CA 1
ATOM 833 C C . VAL A 1 107 ? 4.864 -6.587 -1.943 1.00 95.62 107 VAL A C 1
ATOM 835 O O . VAL A 1 107 ? 4.350 -6.290 -0.866 1.00 95.62 107 VAL A O 1
ATOM 838 N N . GLU A 1 108 ? 5.898 -7.422 -2.025 1.00 96.44 108 GLU A N 1
ATOM 839 C CA . GLU A 1 108 ? 6.520 -8.036 -0.846 1.00 96.44 108 GLU A CA 1
ATOM 840 C C . GLU A 1 108 ? 7.091 -6.986 0.117 1.00 96.44 108 GLU A C 1
ATOM 842 O O . GLU A 1 108 ? 6.952 -7.093 1.338 1.00 96.44 108 GLU A O 1
ATOM 847 N N . GLY A 1 109 ? 7.717 -5.937 -0.421 1.00 95.19 109 GLY A N 1
ATOM 848 C CA . GLY A 1 109 ? 8.179 -4.794 0.358 1.00 95.19 109 GLY A CA 1
ATOM 849 C C . GLY A 1 109 ? 7.035 -4.092 1.089 1.00 95.19 109 GLY A C 1
ATOM 850 O O . GLY A 1 109 ? 7.128 -3.860 2.296 1.00 95.19 109 GLY A O 1
ATOM 851 N N . SER A 1 110 ? 5.946 -3.795 0.380 1.00 95.75 110 SER A N 1
ATOM 852 C CA . SER A 1 110 ? 4.762 -3.147 0.944 1.00 95.75 110 SER A CA 1
ATOM 853 C C . SER A 1 110 ? 4.113 -3.995 2.033 1.00 95.75 110 SER A C 1
ATOM 855 O O . SER A 1 110 ? 3.786 -3.455 3.085 1.00 95.75 110 SER A O 1
ATOM 857 N N . LEU A 1 111 ? 3.983 -5.313 1.845 1.00 96.56 111 LEU A N 1
ATOM 858 C CA . LEU A 1 111 ? 3.440 -6.227 2.858 1.00 96.56 111 LEU A CA 1
ATOM 859 C C . LEU A 1 111 ? 4.246 -6.180 4.162 1.00 96.56 111 LEU A C 1
ATOM 861 O O . LEU A 1 111 ? 3.678 -6.009 5.245 1.00 96.56 111 LEU A O 1
ATOM 865 N N . ARG A 1 112 ? 5.583 -6.232 4.061 1.00 96.44 112 ARG A N 1
ATOM 866 C CA . ARG A 1 112 ? 6.475 -6.129 5.228 1.00 96.44 112 ARG A CA 1
ATOM 867 C C . ARG A 1 112 ? 6.314 -4.799 5.963 1.00 96.44 112 ARG A C 1
ATOM 869 O O . ARG A 1 112 ? 6.180 -4.796 7.185 1.00 96.44 112 ARG A O 1
ATOM 876 N N . ARG A 1 113 ? 6.299 -3.679 5.235 1.00 95.69 113 ARG A N 1
ATOM 877 C CA . ARG A 1 113 ? 6.195 -2.329 5.822 1.00 95.69 113 ARG A CA 1
ATOM 878 C C . ARG A 1 113 ? 4.824 -2.064 6.431 1.00 95.69 113 ARG A C 1
ATOM 880 O O . ARG A 1 113 ? 4.738 -1.556 7.544 1.00 95.69 113 ARG A O 1
ATOM 887 N N . LEU A 1 114 ? 3.765 -2.496 5.751 1.00 95.94 114 LEU A N 1
ATOM 888 C CA . LEU A 1 114 ? 2.389 -2.423 6.243 1.00 95.94 114 LEU A CA 1
ATOM 889 C C . LEU A 1 114 ? 2.104 -3.419 7.377 1.00 95.94 114 LEU A C 1
ATOM 891 O O . LEU A 1 114 ? 1.046 -3.333 7.999 1.00 95.94 114 LEU A O 1
ATOM 895 N N . LYS A 1 115 ? 3.033 -4.342 7.665 1.00 95.75 115 LYS A N 1
ATOM 896 C CA . LYS A 1 115 ? 2.917 -5.371 8.709 1.00 95.75 115 LYS A CA 1
ATOM 897 C C . LYS A 1 115 ? 1.650 -6.216 8.542 1.00 95.75 115 LYS A C 1
ATOM 899 O O . LYS A 1 115 ? 0.950 -6.496 9.515 1.00 95.75 115 LYS A O 1
ATOM 904 N N . THR A 1 116 ? 1.362 -6.604 7.301 1.00 95.88 116 THR A N 1
ATOM 905 C CA . THR A 1 116 ? 0.188 -7.393 6.913 1.00 95.88 116 THR A CA 1
ATOM 906 C C . THR A 1 116 ? 0.574 -8.458 5.891 1.00 95.88 116 THR A C 1
ATOM 908 O O . THR A 1 116 ? 1.557 -8.317 5.172 1.00 95.88 116 THR A O 1
ATOM 911 N N . ASP A 1 117 ? -0.223 -9.513 5.815 1.00 95.31 117 ASP A N 1
ATOM 912 C CA . ASP A 1 117 ? -0.129 -10.604 4.839 1.00 95.31 117 ASP A CA 1
ATOM 913 C C . ASP A 1 117 ? -0.878 -10.319 3.524 1.00 95.31 117 ASP A C 1
ATOM 915 O O . ASP A 1 117 ? -0.518 -10.855 2.479 1.00 95.31 117 ASP A O 1
ATOM 919 N N . VAL A 1 118 ? -1.888 -9.443 3.563 1.00 95.81 118 VAL A N 1
ATOM 920 C CA . VAL A 1 118 ? -2.706 -9.087 2.398 1.00 95.81 118 VAL A CA 1
ATOM 921 C C . VAL A 1 118 ? -2.864 -7.577 2.182 1.00 95.81 118 VAL A C 1
ATOM 923 O O . VAL A 1 118 ? -3.081 -6.812 3.122 1.00 95.81 118 VAL A O 1
ATOM 926 N N . ILE A 1 119 ? -2.841 -7.146 0.918 1.00 96.00 119 ILE A N 1
ATOM 927 C CA . ILE A 1 119 ? -3.217 -5.802 0.451 1.00 96.00 119 ILE A CA 1
ATOM 928 C C . ILE A 1 119 ? -4.650 -5.849 -0.093 1.00 96.00 119 ILE A C 1
ATOM 930 O O . ILE A 1 119 ? -4.962 -6.626 -0.996 1.00 96.00 119 ILE A O 1
ATOM 934 N N . ASP A 1 120 ? -5.547 -4.999 0.414 1.00 94.38 120 ASP A N 1
ATOM 935 C CA . ASP A 1 120 ? -6.954 -5.036 -0.010 1.00 94.38 120 ASP A CA 1
ATOM 936 C C . ASP A 1 120 ? -7.170 -4.445 -1.407 1.00 94.38 120 ASP A C 1
ATOM 938 O O . ASP A 1 120 ? -8.043 -4.906 -2.149 1.00 94.38 120 ASP A O 1
ATOM 942 N N . LEU A 1 121 ? -6.391 -3.420 -1.758 1.00 93.25 121 LEU A N 1
ATOM 943 C CA . LEU A 1 121 ? -6.464 -2.766 -3.056 1.00 93.25 121 LEU A CA 1
ATOM 944 C C . LEU A 1 121 ? -5.080 -2.309 -3.522 1.00 93.25 121 LEU A C 1
ATOM 946 O O . LEU A 1 121 ? -4.487 -1.393 -2.954 1.00 93.25 121 LEU A O 1
ATOM 950 N N . LEU A 1 122 ? -4.580 -2.924 -4.587 1.00 93.69 122 LEU A N 1
ATOM 951 C CA . LEU A 1 122 ? -3.307 -2.561 -5.192 1.00 93.69 122 LEU A CA 1
ATOM 952 C C . LEU A 1 122 ? -3.531 -1.654 -6.402 1.00 93.69 122 LEU A C 1
ATOM 954 O O . LEU A 1 122 ? -4.338 -1.959 -7.284 1.00 93.69 122 LEU A O 1
ATOM 958 N N . TYR A 1 123 ? -2.787 -0.553 -6.464 1.00 91.50 123 TYR A N 1
ATOM 959 C CA . TYR A 1 123 ? -2.769 0.334 -7.618 1.00 91.50 123 TYR A CA 1
ATOM 960 C C . TYR A 1 123 ? -1.442 0.272 -8.364 1.00 91.50 123 TYR A C 1
ATOM 962 O O . TYR A 1 123 ? -0.378 0.340 -7.758 1.00 91.50 123 TYR A O 1
ATOM 970 N N . GLN A 1 124 ? -1.496 0.284 -9.693 1.00 90.62 124 GLN A N 1
ATOM 971 C CA . GLN A 1 124 ? -0.347 0.752 -10.466 1.00 90.62 124 GLN A CA 1
ATOM 972 C C . GLN A 1 124 ? -0.308 2.277 -10.333 1.00 90.62 124 GLN A C 1
ATOM 974 O O . GLN A 1 124 ? -1.299 2.932 -10.634 1.00 90.62 124 GLN A O 1
ATOM 979 N N . HIS A 1 125 ? 0.780 2.861 -9.840 1.00 89.00 125 HIS A N 1
ATOM 980 C CA . HIS A 1 125 ? 0.840 4.287 -9.511 1.00 89.00 125 HIS A CA 1
ATOM 981 C C . HIS A 1 125 ? 0.947 5.162 -10.769 1.00 89.00 125 HIS A C 1
ATOM 983 O O . HIS A 1 125 ? 0.328 6.226 -10.849 1.00 89.00 125 HIS A O 1
ATOM 989 N N . ARG A 1 126 ? 1.700 4.707 -11.773 1.00 85.88 126 ARG A N 1
ATOM 990 C CA . ARG A 1 126 ? 1.768 5.290 -13.118 1.00 85.88 126 ARG A CA 1
ATOM 991 C C . ARG A 1 126 ? 1.930 4.170 -14.136 1.00 85.88 126 ARG A C 1
ATOM 993 O O . ARG A 1 126 ? 2.556 3.162 -13.835 1.00 85.88 126 ARG A O 1
ATOM 1000 N N . VAL A 1 127 ? 1.346 4.353 -15.318 1.00 86.75 127 VAL A N 1
ATOM 1001 C CA . VAL A 1 127 ? 1.523 3.403 -16.420 1.00 86.75 127 VAL A CA 1
ATOM 1002 C C . VAL A 1 127 ? 2.953 3.529 -16.927 1.00 86.75 127 VAL A C 1
ATOM 1004 O O . VAL A 1 127 ? 3.377 4.626 -17.293 1.00 86.75 127 VAL A O 1
ATOM 1007 N N . ASP A 1 128 ? 3.666 2.413 -16.915 1.00 86.75 128 ASP A N 1
ATOM 1008 C CA . ASP A 1 128 ? 4.982 2.270 -17.522 1.00 86.75 128 ASP A CA 1
ATOM 1009 C C . ASP A 1 128 ? 4.804 1.966 -19.021 1.00 86.75 128 ASP A C 1
ATOM 1011 O O . ASP A 1 128 ? 4.154 0.971 -19.348 1.00 86.75 128 ASP A O 1
ATOM 1015 N N . PRO A 1 129 ? 5.278 2.831 -19.937 1.00 88.00 129 PRO A N 1
ATOM 1016 C CA . PRO A 1 129 ? 5.141 2.604 -21.373 1.00 88.00 129 PRO A CA 1
ATOM 1017 C C . PRO A 1 129 ? 6.026 1.464 -21.894 1.00 88.00 129 PRO A C 1
ATOM 1019 O O . PRO A 1 129 ? 5.743 0.949 -22.975 1.00 88.00 129 PRO A O 1
ATOM 1022 N N . ASP A 1 130 ? 7.061 1.070 -21.147 1.00 89.81 130 ASP A N 1
ATOM 1023 C CA . ASP A 1 130 ? 8.044 0.073 -21.578 1.00 89.81 130 ASP A CA 1
ATOM 1024 C C . ASP A 1 130 ? 7.636 -1.361 -21.206 1.00 89.81 130 ASP A C 1
ATOM 1026 O O . ASP A 1 130 ? 8.301 -2.320 -21.604 1.00 89.81 130 ASP A O 1
ATOM 1030 N N . VAL A 1 131 ? 6.537 -1.525 -20.459 1.00 90.31 131 VAL A N 1
ATOM 1031 C CA . VAL A 1 131 ? 6.013 -2.830 -20.040 1.00 90.31 131 VAL A CA 1
ATOM 1032 C C . VAL A 1 131 ? 4.569 -3.004 -20.522 1.00 90.31 131 VAL A C 1
ATOM 1034 O O . VAL A 1 131 ? 3.712 -2.178 -20.190 1.00 90.31 131 VAL A O 1
ATOM 1037 N N . PRO A 1 132 ? 4.256 -4.081 -21.270 1.00 90.31 132 PRO A N 1
ATOM 1038 C CA . PRO A 1 132 ? 2.888 -4.396 -21.666 1.00 90.31 132 PRO A CA 1
ATOM 1039 C C . PRO A 1 132 ? 1.951 -4.482 -20.460 1.00 90.31 132 PRO A C 1
ATOM 1041 O O . PRO A 1 132 ? 2.265 -5.082 -19.429 1.00 90.31 132 PRO A O 1
ATOM 1044 N N . ILE A 1 133 ? 0.756 -3.903 -20.584 1.00 86.69 133 ILE A N 1
ATOM 1045 C CA . ILE A 1 133 ? -0.217 -3.901 -19.484 1.00 86.69 133 ILE A CA 1
ATOM 1046 C C . ILE A 1 133 ? -0.713 -5.316 -19.170 1.00 86.69 133 ILE A C 1
ATOM 1048 O O . ILE A 1 133 ? -1.124 -5.587 -18.045 1.00 86.69 133 ILE A O 1
ATOM 1052 N N . GLU A 1 134 ? -0.668 -6.214 -20.152 1.00 88.44 134 GLU A N 1
ATOM 1053 C CA . GLU A 1 134 ? -0.989 -7.629 -20.028 1.00 88.44 134 GLU A CA 1
ATOM 1054 C C . GLU A 1 134 ? -0.033 -8.332 -19.059 1.00 88.44 134 GLU A C 1
ATOM 1056 O O . GLU A 1 134 ? -0.499 -9.099 -18.219 1.00 88.44 134 GLU A O 1
ATOM 1061 N N . ASP A 1 135 ? 1.263 -8.011 -19.102 1.00 91.44 135 ASP A N 1
ATOM 1062 C CA . ASP A 1 135 ? 2.269 -8.574 -18.193 1.00 91.44 135 ASP A CA 1
ATOM 1063 C C . ASP A 1 135 ? 2.064 -8.054 -16.766 1.00 91.44 135 ASP A C 1
ATOM 1065 O O . ASP A 1 135 ? 2.107 -8.815 -15.795 1.00 91.44 135 ASP A O 1
ATOM 1069 N N . VAL A 1 136 ? 1.743 -6.762 -16.630 1.00 91.31 136 VAL A N 1
ATOM 1070 C CA . VAL A 1 136 ? 1.383 -6.149 -15.342 1.00 91.31 136 VAL A CA 1
ATOM 1071 C C . VAL A 1 136 ? 0.126 -6.807 -14.769 1.00 91.31 136 VAL A C 1
ATOM 1073 O O . VAL A 1 136 ? 0.112 -7.243 -13.618 1.00 91.31 136 VAL A O 1
ATOM 1076 N N . ALA A 1 137 ? -0.941 -6.902 -15.564 1.00 90.06 137 ALA A N 1
ATOM 1077 C CA . ALA A 1 137 ? -2.211 -7.482 -15.142 1.00 90.06 137 ALA A CA 1
ATOM 1078 C C . ALA A 1 137 ? -2.085 -8.981 -14.837 1.00 90.06 137 ALA A C 1
ATOM 1080 O O . ALA A 1 137 ? -2.683 -9.449 -13.870 1.00 90.06 137 ALA A O 1
ATOM 1081 N N . GLY A 1 138 ? -1.294 -9.719 -15.621 1.00 92.69 138 GLY A N 1
ATOM 1082 C CA . GLY A 1 138 ? -0.970 -11.124 -15.385 1.00 92.69 138 GLY A CA 1
ATOM 1083 C C . GLY A 1 138 ? -0.240 -11.320 -14.060 1.00 92.69 138 GLY A C 1
ATOM 1084 O O . GLY A 1 138 ? -0.679 -12.108 -13.228 1.00 92.69 138 GLY A O 1
ATOM 1085 N N . THR A 1 139 ? 0.786 -10.510 -13.799 1.00 94.75 139 THR A N 1
ATOM 1086 C CA . THR A 1 139 ? 1.538 -10.564 -12.537 1.00 94.75 139 THR A CA 1
ATOM 1087 C C . THR A 1 139 ? 0.648 -10.281 -11.331 1.00 94.75 139 THR A C 1
ATOM 1089 O O . THR A 1 139 ? 0.704 -10.987 -10.325 1.00 94.75 139 THR A O 1
ATOM 1092 N N . VAL A 1 140 ? -0.213 -9.262 -11.416 1.00 93.19 140 VAL A N 1
ATOM 1093 C CA . VAL A 1 140 ? -1.124 -8.948 -10.309 1.00 93.19 140 VAL A CA 1
ATOM 1094 C C . VAL A 1 140 ? -2.202 -10.021 -10.147 1.00 93.19 140 VAL A C 1
ATOM 1096 O O . VAL A 1 140 ? -2.585 -10.327 -9.021 1.00 93.19 140 VAL A O 1
ATOM 1099 N N . LYS A 1 141 ? -2.664 -10.643 -11.237 1.00 92.88 141 LYS A N 1
ATOM 1100 C CA . LYS A 1 141 ? -3.580 -11.787 -11.168 1.00 92.88 141 LYS A CA 1
ATOM 1101 C C . LYS A 1 141 ? -2.961 -12.952 -10.392 1.00 92.88 141 LYS A C 1
ATOM 1103 O O . LYS A 1 141 ? -3.652 -13.539 -9.563 1.00 92.88 141 LYS A O 1
ATOM 1108 N N . ASP A 1 142 ? -1.684 -13.251 -10.612 1.00 95.38 142 ASP A N 1
ATOM 1109 C CA . ASP A 1 142 ? -0.982 -14.285 -9.847 1.00 95.38 142 ASP A CA 1
ATOM 1110 C C . ASP A 1 142 ? -0.884 -13.912 -8.363 1.00 95.38 142 ASP A C 1
ATOM 1112 O O . ASP A 1 142 ? -1.191 -14.728 -7.500 1.00 95.38 142 ASP A O 1
ATOM 1116 N N . LEU A 1 143 ? -0.562 -12.653 -8.046 1.00 95.19 143 LEU A N 1
ATOM 1117 C CA . LEU A 1 143 ? -0.534 -12.157 -6.663 1.00 95.19 143 LEU A CA 1
ATOM 1118 C C . LEU A 1 143 ? -1.908 -12.219 -5.973 1.00 95.19 143 LEU A C 1
ATOM 1120 O O . LEU A 1 143 ? -1.981 -12.415 -4.757 1.00 95.19 143 LEU A O 1
ATOM 1124 N N . ILE A 1 144 ? -2.996 -12.069 -6.734 1.00 94.1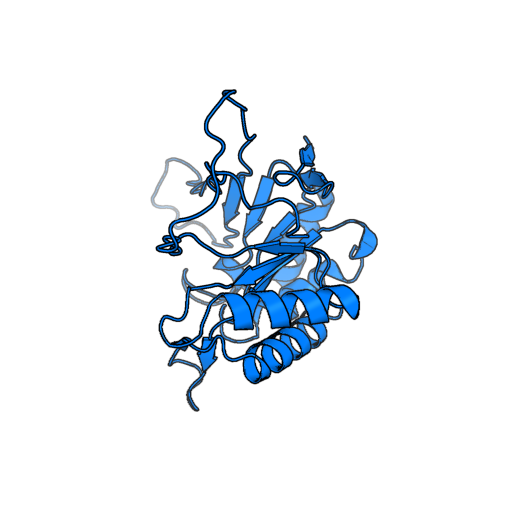2 144 ILE A N 1
ATOM 1125 C CA . ILE A 1 144 ? -4.360 -12.285 -6.238 1.00 94.12 144 ILE A CA 1
ATOM 1126 C C . ILE A 1 144 ? -4.607 -13.771 -5.965 1.00 94.12 144 ILE A C 1
ATOM 1128 O O . ILE A 1 144 ? -5.150 -14.116 -4.917 1.00 94.12 144 ILE A O 1
ATOM 1132 N N . ALA A 1 145 ? -4.181 -14.659 -6.867 1.00 94.50 145 ALA A N 1
ATOM 1133 C CA . ALA A 1 145 ? -4.295 -16.105 -6.674 1.00 94.50 145 ALA A CA 1
ATOM 1134 C C . ALA A 1 145 ? -3.468 -16.606 -5.473 1.00 94.50 145 ALA A C 1
ATOM 1136 O O . ALA A 1 145 ? -3.907 -17.504 -4.758 1.00 94.50 145 ALA A O 1
ATOM 1137 N N . GLU A 1 146 ? -2.316 -15.986 -5.209 1.00 95.25 146 GLU A N 1
ATOM 1138 C CA . GLU A 1 146 ? -1.482 -16.213 -4.020 1.00 95.25 146 GLU A CA 1
ATOM 1139 C C . GLU A 1 146 ? -2.102 -15.652 -2.724 1.00 95.25 146 GLU A C 1
ATOM 1141 O O . GLU A 1 146 ? -1.588 -15.907 -1.638 1.00 95.25 146 GLU A O 1
ATOM 1146 N N . GLY A 1 147 ? -3.188 -14.874 -2.811 1.00 94.81 147 GLY A N 1
ATOM 1147 C CA . GLY A 1 147 ? -3.868 -14.276 -1.657 1.00 94.81 147 GLY A CA 1
ATOM 1148 C C . GLY A 1 147 ? -3.192 -13.025 -1.086 1.00 94.81 147 GLY A C 1
ATOM 1149 O O . GLY A 1 147 ? -3.663 -12.481 -0.090 1.00 94.81 147 GLY A O 1
ATOM 1150 N N . LYS A 1 148 ? -2.126 -12.529 -1.724 1.00 95.81 148 LYS A N 1
ATOM 1151 C CA . LYS A 1 148 ? -1.378 -11.333 -1.293 1.00 95.81 148 LYS A CA 1
ATOM 1152 C C . LYS A 1 148 ? -2.096 -10.032 -1.629 1.00 95.81 148 LYS A C 1
ATOM 1154 O O . LYS A 1 148 ? -1.887 -9.014 -0.973 1.00 95.81 148 LYS A O 1
ATOM 1159 N N . VAL A 1 149 ? -2.946 -10.050 -2.653 1.00 94.94 149 VAL A N 1
ATOM 1160 C CA . VAL A 1 149 ? -3.730 -8.898 -3.110 1.00 94.94 149 VAL A CA 1
ATOM 1161 C C . VAL A 1 149 ? -5.188 -9.319 -3.262 1.00 94.94 149 VAL A C 1
ATOM 1163 O O . VAL A 1 149 ? -5.464 -10.380 -3.805 1.00 94.94 149 VAL A O 1
ATOM 1166 N N . LYS A 1 150 ? -6.149 -8.502 -2.818 1.00 91.62 150 LYS A N 1
ATOM 1167 C CA . LYS A 1 150 ? -7.580 -8.810 -3.023 1.00 91.62 150 LYS A CA 1
ATOM 1168 C C . LYS A 1 150 ? -8.151 -8.211 -4.302 1.00 91.62 150 LYS A C 1
ATOM 1170 O O . LYS A 1 150 ? -8.961 -8.854 -4.956 1.00 91.62 150 LYS A O 1
ATOM 1175 N N . HIS A 1 151 ? -7.763 -6.980 -4.633 1.00 90.00 151 HIS A N 1
ATOM 1176 C CA . HIS A 1 151 ? -8.285 -6.254 -5.793 1.00 90.00 151 HIS A CA 1
ATOM 1177 C C . HIS A 1 151 ? -7.185 -5.433 -6.460 1.00 90.00 151 HIS A C 1
ATOM 1179 O O . HIS A 1 151 ? -6.322 -4.873 -5.777 1.00 90.00 151 HIS A O 1
ATOM 1185 N N . PHE A 1 152 ? -7.266 -5.283 -7.782 1.00 88.31 152 PHE A N 1
ATOM 1186 C CA . PHE A 1 152 ? -6.320 -4.482 -8.556 1.00 88.31 152 PHE A CA 1
ATOM 1187 C C . PHE A 1 152 ? -6.987 -3.335 -9.315 1.00 88.31 152 PHE A C 1
ATOM 1189 O O . PHE A 1 152 ? -8.100 -3.450 -9.834 1.00 88.31 152 PHE A O 1
ATOM 1196 N N . ARG A 1 153 ? -6.280 -2.204 -9.429 1.00 82.12 153 ARG A N 1
ATOM 1197 C CA . ARG A 1 153 ? -6.706 -1.091 -10.277 1.00 82.12 153 ARG A CA 1
ATOM 1198 C C . ARG A 1 153 ? -5.537 -0.342 -10.916 1.00 82.12 153 ARG A C 1
ATOM 1200 O O . ARG A 1 153 ? -4.672 0.181 -10.228 1.00 82.12 153 ARG A O 1
ATOM 1207 N N . SER A 1 154 ? -5.575 -0.156 -12.232 1.00 67.94 154 SER A N 1
ATOM 1208 C CA . SER A 1 154 ? -4.631 0.729 -12.935 1.00 67.94 154 SER A CA 1
ATOM 1209 C C . SER A 1 154 ? -5.194 2.156 -13.105 1.00 67.94 154 SER A C 1
ATOM 1211 O O . SER A 1 154 ? -6.416 2.359 -13.174 1.00 67.94 154 SER A O 1
ATOM 1213 N N . VAL A 1 155 ? -4.321 3.173 -13.123 1.00 58.31 155 VAL A N 1
ATOM 1214 C CA . VAL A 1 155 ? -4.703 4.579 -13.381 1.00 58.31 155 VAL A CA 1
ATOM 1215 C C . VAL A 1 155 ? -4.941 4.812 -14.877 1.00 58.31 155 VAL A C 1
ATOM 1217 O O . VAL A 1 155 ? -4.430 4.094 -15.729 1.00 58.31 155 VAL A O 1
ATOM 1220 N N . ARG A 1 156 ? -5.736 5.836 -15.225 1.00 38.16 156 ARG A N 1
ATOM 1221 C CA . ARG A 1 156 ? -6.040 6.163 -16.630 1.00 38.16 156 ARG A CA 1
ATOM 1222 C C . ARG A 1 156 ? -4.762 6.445 -17.432 1.00 38.16 156 ARG A C 1
ATOM 1224 O O . ARG A 1 156 ? -4.000 7.334 -17.073 1.00 38.16 156 ARG A O 1
ATOM 1231 N N . GLY A 1 157 ? -4.641 5.750 -18.560 1.00 32.41 157 GLY A N 1
ATOM 1232 C CA . GLY A 1 157 ? -3.567 5.864 -19.554 1.00 32.41 157 GLY A CA 1
ATOM 1233 C C . GLY A 1 157 ? -3.723 4.834 -20.680 1.00 32.41 157 GLY A C 1
ATOM 1234 O O . GLY A 1 157 ? -3.342 5.093 -21.815 1.00 32.41 157 GLY A O 1
ATOM 1235 N N . TRP A 1 158 ? -4.396 3.714 -20.401 1.00 33.09 158 TRP A N 1
ATOM 1236 C CA . TRP A 1 158 ? -4.720 2.702 -21.402 1.00 33.09 158 TRP A CA 1
ATOM 1237 C C . TRP A 1 158 ? -5.758 3.201 -22.422 1.00 33.09 158 TRP A C 1
ATOM 1239 O O . TRP A 1 158 ? -6.924 3.441 -22.088 1.00 33.09 158 TRP A O 1
ATOM 1249 N N . ARG A 1 159 ? -5.337 3.336 -23.683 1.00 28.20 159 ARG A N 1
ATOM 1250 C CA . ARG A 1 159 ? -6.219 3.209 -24.847 1.00 28.20 159 ARG A CA 1
ATOM 1251 C C . ARG A 1 159 ? -6.021 1.799 -25.379 1.00 28.20 159 ARG A C 1
ATOM 1253 O O . ARG A 1 159 ? -4.950 1.488 -25.887 1.00 28.20 159 ARG A O 1
ATOM 1260 N N . ALA A 1 160 ? -7.048 0.966 -25.279 1.00 31.73 160 ALA A N 1
ATOM 1261 C CA . ALA A 1 160 ? -7.089 -0.299 -25.992 1.00 31.73 160 ALA A CA 1
ATOM 1262 C C . ALA A 1 160 ? -7.133 -0.012 -27.500 1.00 31.73 160 ALA A C 1
ATOM 1264 O O . ALA A 1 160 ? -8.207 0.178 -28.067 1.00 31.73 160 ALA A O 1
ATOM 1265 N N . ASN A 1 161 ? -5.981 0.055 -28.160 1.00 28.11 161 ASN A N 1
ATOM 1266 C CA . ASN A 1 161 ? -5.919 -0.023 -29.616 1.00 28.11 161 ASN A CA 1
ATOM 1267 C C . ASN A 1 161 ? -5.836 -1.497 -30.023 1.00 28.11 161 ASN A C 1
ATOM 1269 O O . ASN A 1 161 ? -4.879 -1.919 -30.648 1.00 28.11 161 ASN A O 1
ATOM 1273 N N . HIS A 1 162 ? -6.856 -2.281 -29.673 1.00 27.84 162 HIS A N 1
ATOM 1274 C CA . HIS A 1 162 ? -7.110 -3.553 -30.338 1.00 27.84 162 HIS A CA 1
ATOM 1275 C C . HIS A 1 162 ? -8.598 -3.658 -30.667 1.00 27.84 162 HIS A C 1
ATOM 1277 O O . HIS A 1 162 ? -9.476 -3.851 -29.827 1.00 27.84 162 HIS A O 1
ATOM 1283 N N . SER A 1 163 ? -8.859 -3.451 -31.951 1.00 27.16 163 SER A N 1
ATOM 1284 C CA . SER A 1 163 ? -10.101 -3.705 -32.655 1.00 27.16 163 SER A CA 1
ATOM 1285 C C . SER A 1 163 ? -10.470 -5.186 -32.576 1.00 27.16 163 SER A C 1
ATOM 1287 O O . SER A 1 163 ? -9.985 -5.983 -33.372 1.00 27.16 163 SER A O 1
ATOM 1289 N N . SER A 1 164 ? -11.314 -5.559 -31.616 1.00 26.31 164 SER A N 1
ATOM 1290 C CA . SER A 1 164 ? -12.378 -6.570 -31.759 1.00 26.31 164 SER A CA 1
ATOM 1291 C C . SER A 1 164 ? -12.944 -6.934 -30.386 1.00 26.31 164 SER A C 1
ATOM 1293 O O . SER A 1 164 ? -12.365 -7.710 -29.646 1.00 26.31 164 SER A O 1
ATOM 1295 N N . CYS A 1 165 ? -14.094 -6.363 -30.032 1.00 20.45 165 CYS A N 1
ATOM 1296 C CA . CYS A 1 165 ? -15.258 -7.139 -29.596 1.00 20.45 165 CYS A CA 1
ATOM 1297 C C . CYS A 1 165 ? -16.429 -6.174 -29.376 1.00 20.45 165 CYS A C 1
ATOM 1299 O O . CYS A 1 165 ? -16.346 -5.192 -28.634 1.00 20.45 165 CYS A O 1
ATOM 1301 N N . ALA A 1 166 ? -17.512 -6.420 -30.100 1.00 26.97 166 ALA A N 1
ATOM 1302 C CA . ALA A 1 166 ? -18.714 -5.615 -30.102 1.00 26.97 166 ALA A CA 1
ATOM 1303 C C . ALA A 1 166 ? -19.524 -5.830 -28.816 1.00 26.97 166 ALA A C 1
ATOM 1305 O O . ALA A 1 166 ? -19.864 -6.960 -28.498 1.00 26.97 166 ALA A O 1
ATOM 1306 N N . CYS A 1 167 ? -19.895 -4.745 -28.128 1.00 22.95 167 CYS A N 1
ATOM 1307 C CA . CYS A 1 167 ? -21.264 -4.525 -27.640 1.00 22.95 167 CYS A CA 1
ATOM 1308 C C . CYS A 1 167 ? -21.391 -3.104 -27.060 1.00 22.95 167 CYS A C 1
ATOM 1310 O O . CYS A 1 167 ? -21.111 -2.840 -25.885 1.00 22.95 167 CYS A O 1
ATOM 1312 N N . ARG A 1 168 ? -21.824 -2.169 -27.914 1.00 30.64 168 ARG A N 1
ATOM 1313 C CA . ARG A 1 168 ? -22.527 -0.951 -27.496 1.00 30.64 168 ARG A CA 1
ATOM 1314 C C . ARG A 1 168 ? -23.953 -1.365 -27.163 1.00 30.64 168 ARG A C 1
ATOM 1316 O O . ARG A 1 168 ? -24.603 -1.843 -28.073 1.00 30.64 168 ARG A O 1
ATOM 1323 N N . THR A 1 169 ? -24.413 -1.122 -25.934 1.00 31.11 169 THR A N 1
ATOM 1324 C CA . THR A 1 169 ? -25.708 -0.478 -25.620 1.00 31.11 169 THR A CA 1
ATOM 1325 C C . THR A 1 169 ? -26.007 -0.536 -24.121 1.00 31.11 169 THR A C 1
ATOM 1327 O O . THR A 1 169 ? -25.769 -1.547 -23.470 1.00 31.11 169 THR A O 1
ATOM 1330 N N . THR A 1 170 ? -26.633 0.545 -23.646 1.00 26.72 170 THR A N 1
ATOM 1331 C CA . THR A 1 170 ? -27.318 0.777 -22.358 1.00 26.72 170 THR A CA 1
ATOM 1332 C C . THR A 1 170 ? -26.516 1.346 -21.179 1.00 26.72 170 THR A C 1
ATOM 1334 O O . THR A 1 170 ? -25.535 0.785 -20.704 1.00 26.72 170 THR A O 1
ATOM 1337 N N . GLY A 1 171 ? -27.032 2.469 -20.661 1.00 25.25 171 GLY A N 1
ATOM 1338 C CA . GLY A 1 171 ? -27.276 2.601 -19.225 1.00 25.25 171 GLY A CA 1
ATOM 1339 C C . GLY A 1 171 ? -26.355 3.537 -18.452 1.00 25.25 171 GLY A C 1
ATOM 1340 O O . GLY A 1 171 ? -25.288 3.150 -17.990 1.00 25.25 171 GLY A O 1
ATOM 1341 N N . HIS A 1 172 ? -26.819 4.765 -18.231 1.00 27.14 172 HIS A N 1
ATOM 1342 C CA . HIS A 1 172 ? -26.317 5.678 -17.205 1.00 27.14 172 HIS A CA 1
ATOM 1343 C C . HIS A 1 172 ? -26.263 4.962 -15.837 1.00 27.14 172 HIS A C 1
ATOM 1345 O O . HIS A 1 172 ? -27.286 4.472 -15.371 1.00 27.14 172 HIS A O 1
ATOM 1351 N N . CYS A 1 173 ? -25.098 4.911 -15.180 1.00 24.98 173 CYS A N 1
ATOM 1352 C CA . CYS A 1 173 ? -24.955 4.323 -13.843 1.00 24.98 173 CYS A CA 1
ATOM 1353 C C . CYS A 1 173 ? -24.253 5.327 -12.908 1.00 24.98 173 CYS A C 1
ATOM 1355 O O . CYS A 1 173 ? -23.134 5.758 -13.216 1.00 24.98 173 CYS A O 1
ATOM 1357 N N . PRO A 1 174 ? -24.867 5.743 -11.783 1.00 27.23 174 PRO A N 1
ATOM 1358 C CA . PRO A 1 174 ? -24.286 6.737 -10.891 1.00 27.23 174 PRO A CA 1
ATOM 1359 C C . PRO A 1 174 ? -23.216 6.075 -10.019 1.00 27.23 174 PRO A C 1
ATOM 1361 O O . PRO A 1 174 ? -23.489 5.557 -8.939 1.00 27.23 174 PRO A O 1
ATOM 1364 N N . ALA A 1 175 ? -21.968 6.078 -10.481 1.00 34.34 175 ALA A N 1
ATOM 1365 C CA . ALA A 1 175 ? -20.846 5.673 -9.646 1.00 34.34 175 ALA A CA 1
ATOM 1366 C C . ALA A 1 175 ? -20.657 6.704 -8.514 1.00 34.34 175 ALA A C 1
ATOM 1368 O O . ALA A 1 175 ? -20.258 7.848 -8.752 1.00 34.34 175 ALA A O 1
ATOM 1369 N N . LYS A 1 176 ? -20.982 6.313 -7.276 1.00 35.16 176 LYS A N 1
ATOM 1370 C CA . LYS A 1 176 ? -20.838 7.159 -6.082 1.00 35.16 176 LYS A CA 1
ATOM 1371 C C . LYS A 1 176 ? -19.340 7.402 -5.817 1.00 35.16 176 LYS A C 1
ATOM 1373 O O . LYS A 1 176 ? -18.589 6.458 -5.612 1.00 35.16 176 LYS A O 1
ATOM 1378 N N . ARG A 1 177 ? -18.897 8.666 -5.852 1.00 49.06 177 ARG A N 1
ATOM 1379 C CA . ARG A 1 177 ? -17.484 9.082 -5.675 1.00 49.06 177 ARG A CA 1
ATOM 1380 C C . ARG A 1 177 ? -16.987 8.830 -4.250 1.00 49.06 177 ARG A C 1
ATOM 1382 O O . ARG A 1 177 ? -17.720 9.122 -3.315 1.00 49.06 177 ARG A O 1
ATOM 1389 N N . ILE A 1 178 ? -15.756 8.368 -4.070 1.00 50.53 178 ILE A N 1
ATOM 1390 C CA . ILE A 1 178 ? -15.091 8.412 -2.758 1.00 50.53 178 ILE A CA 1
ATOM 1391 C C . ILE A 1 178 ? -14.270 9.692 -2.691 1.00 50.53 178 ILE A C 1
ATOM 1393 O O . ILE A 1 178 ? -13.604 10.070 -3.662 1.00 50.53 178 ILE A O 1
ATOM 1397 N N . LEU A 1 179 ? -14.377 10.387 -1.566 1.00 52.97 179 LEU A N 1
ATOM 1398 C CA . LEU A 1 179 ? -13.631 11.607 -1.308 1.00 52.97 179 LEU A CA 1
ATOM 1399 C C . LEU A 1 179 ? -12.412 11.236 -0.465 1.00 52.97 179 LEU A C 1
ATOM 1401 O O . LEU A 1 179 ? -12.581 10.720 0.637 1.00 52.97 179 LEU A O 1
ATOM 1405 N N . ASN A 1 180 ? -11.205 11.491 -0.968 1.00 53.72 180 ASN A N 1
ATOM 1406 C CA . ASN A 1 180 ? -10.005 11.347 -0.151 1.00 53.72 180 ASN A CA 1
ATOM 1407 C C . ASN A 1 180 ? -9.717 12.677 0.541 1.00 53.72 180 ASN A C 1
ATOM 1409 O O . ASN A 1 180 ? -9.556 13.713 -0.115 1.00 53.72 180 ASN A O 1
ATOM 1413 N N . VAL A 1 181 ? -9.659 12.629 1.868 1.00 65.00 181 VAL A N 1
ATOM 1414 C CA . VAL A 1 181 ? -9.169 13.717 2.709 1.00 65.00 181 VAL A CA 1
ATOM 1415 C C . VAL A 1 181 ? -7.671 13.509 2.876 1.00 65.00 181 VAL A C 1
ATOM 1417 O O . VAL A 1 181 ? -7.238 12.451 3.324 1.00 65.00 181 VAL A O 1
ATOM 1420 N N . VAL A 1 182 ? -6.869 14.493 2.480 1.00 57.91 182 VAL A N 1
ATOM 1421 C CA . VAL A 1 182 ? -5.416 14.445 2.678 1.00 57.91 182 VAL A CA 1
ATOM 1422 C C . VAL A 1 182 ? -5.110 14.886 4.106 1.00 57.91 182 VAL A C 1
ATOM 1424 O O . VAL A 1 182 ? -5.511 15.979 4.509 1.00 57.91 182 VAL A O 1
ATOM 1427 N N . ALA A 1 183 ? -4.413 14.040 4.865 1.00 57.59 183 ALA A N 1
ATOM 1428 C CA . ALA A 1 183 ? -3.987 14.370 6.221 1.00 57.59 183 ALA A CA 1
ATOM 1429 C C . ALA A 1 183 ? -2.937 15.495 6.211 1.00 57.59 183 ALA A C 1
ATOM 1431 O O . ALA A 1 183 ? -2.020 15.480 5.389 1.00 57.59 183 ALA A O 1
ATOM 1432 N N . ARG A 1 184 ? -3.060 16.450 7.139 1.00 51.00 184 ARG A N 1
ATOM 1433 C CA . ARG A 1 184 ? -2.035 17.456 7.456 1.00 51.00 184 ARG A CA 1
ATOM 1434 C C . ARG A 1 184 ? -2.010 17.692 8.961 1.00 51.00 184 ARG A C 1
ATOM 1436 O O . ARG A 1 184 ? -3.070 17.824 9.568 1.00 51.00 184 ARG A O 1
ATOM 1443 N N . THR A 1 185 ? -0.818 17.818 9.529 1.00 43.81 185 THR A N 1
ATOM 1444 C CA . THR A 1 185 ? -0.599 18.352 10.878 1.00 43.81 185 THR A CA 1
ATOM 1445 C C . THR A 1 185 ? 0.126 19.686 10.741 1.00 43.81 185 THR A C 1
ATOM 1447 O O . THR A 1 185 ? 1.234 19.727 10.215 1.00 43.81 185 THR A O 1
ATOM 1450 N N . GLY A 1 186 ? -0.489 20.783 11.173 1.00 37.62 186 GLY A N 1
ATOM 1451 C CA . GLY A 1 186 ? 0.160 22.090 11.212 1.00 37.62 186 GLY A CA 1
ATOM 1452 C C . GLY A 1 186 ? -0.446 22.955 12.308 1.00 37.62 186 GLY A C 1
ATOM 1453 O O . GLY A 1 186 ? -1.665 23.121 12.348 1.00 37.62 186 GLY A O 1
ATOM 1454 N N . ALA A 1 187 ? 0.403 23.487 13.189 1.00 34.97 187 ALA A N 1
ATOM 1455 C CA . ALA A 1 187 ? 0.067 24.644 14.006 1.00 34.97 187 ALA A CA 1
ATOM 1456 C C . ALA A 1 187 ? -0.151 25.831 13.056 1.00 34.97 187 ALA A C 1
ATOM 1458 O O . ALA A 1 187 ? 0.689 26.099 12.197 1.00 34.97 187 ALA A O 1
ATOM 1459 N N . GLY A 1 188 ? -1.312 26.476 13.151 1.00 31.81 188 GLY A N 1
ATOM 1460 C CA . GLY A 1 188 ? -1.644 27.623 12.315 1.00 31.81 188 GLY A CA 1
ATOM 1461 C C . GLY A 1 188 ? -0.730 28.811 12.609 1.00 31.81 188 GLY A C 1
ATOM 1462 O O . GLY A 1 188 ? -0.485 29.140 13.766 1.00 31.81 188 GLY A O 1
ATOM 1463 N N . ASP A 1 189 ? -0.266 29.460 11.548 1.00 29.06 189 ASP A N 1
ATOM 1464 C CA . ASP A 1 189 ? 0.276 30.815 11.587 1.00 29.06 189 ASP A CA 1
ATOM 1465 C C . ASP A 1 189 ? -0.883 31.780 11.941 1.00 29.06 189 ASP A C 1
ATOM 1467 O O . ASP A 1 189 ? -1.908 31.759 11.246 1.00 29.06 189 ASP A O 1
ATOM 1471 N N . PRO A 1 190 ? -0.818 32.583 13.024 1.00 30.00 190 PRO A N 1
ATOM 1472 C CA . PRO A 1 190 ? -1.973 33.336 13.531 1.00 30.00 190 PRO A CA 1
ATOM 1473 C C . PRO A 1 190 ? -2.415 34.522 12.651 1.00 30.00 190 PRO A C 1
ATOM 1475 O O . PRO A 1 190 ? -3.328 35.252 13.029 1.00 30.00 190 PRO A O 1
ATOM 1478 N N . ALA A 1 191 ? -1.816 34.723 11.474 1.00 29.95 191 ALA A N 1
ATOM 1479 C CA . ALA A 1 191 ? -2.074 35.884 10.621 1.00 29.95 191 ALA A CA 1
ATOM 1480 C C . ALA A 1 191 ? -3.113 35.674 9.497 1.00 29.95 191 ALA A C 1
ATOM 1482 O O . ALA A 1 191 ? -3.358 36.602 8.729 1.00 29.95 191 ALA A O 1
ATOM 1483 N N . VAL A 1 192 ? -3.760 34.506 9.383 1.00 34.00 192 VAL A N 1
ATOM 1484 C CA . VAL A 1 192 ? -4.798 34.274 8.356 1.00 34.00 192 VAL A CA 1
ATOM 1485 C C . VAL A 1 192 ? -6.097 33.798 9.002 1.00 34.00 192 VAL A C 1
ATOM 1487 O O . VAL A 1 192 ? -6.389 32.608 9.114 1.00 34.00 192 VAL A O 1
ATOM 1490 N N . THR A 1 193 ? -6.907 34.757 9.439 1.00 32.69 193 THR A N 1
ATOM 1491 C CA . THR A 1 193 ? -8.305 34.535 9.805 1.00 32.69 193 THR A CA 1
ATOM 1492 C C . THR A 1 193 ? -9.119 34.221 8.547 1.00 32.69 193 THR A C 1
ATOM 1494 O O . THR A 1 193 ? -9.423 35.103 7.751 1.00 32.69 193 THR A O 1
ATOM 1497 N N . GLY A 1 194 ? -9.497 32.952 8.360 1.00 27.53 194 GLY A N 1
ATOM 1498 C CA . GLY A 1 194 ? -10.522 32.592 7.373 1.00 27.53 194 GLY A CA 1
ATOM 1499 C C . GLY A 1 194 ? -10.423 31.192 6.776 1.00 27.53 194 GLY A C 1
ATOM 1500 O O . GLY A 1 194 ? -10.154 31.050 5.590 1.00 27.53 194 GLY A O 1
ATOM 1501 N N . GLY A 1 195 ? -10.737 30.168 7.574 1.00 25.25 195 GLY A N 1
ATOM 1502 C CA . GLY A 1 195 ? -11.145 28.852 7.072 1.00 25.25 195 GLY A CA 1
ATOM 1503 C C . GLY A 1 195 ? -10.046 27.791 7.056 1.00 25.25 195 GLY A C 1
ATOM 1504 O O . GLY A 1 195 ? -9.037 27.901 6.366 1.00 25.25 195 GLY A O 1
ATOM 1505 N N . THR A 1 196 ? -10.284 26.698 7.779 1.00 27.08 196 THR A N 1
ATOM 1506 C CA . THR A 1 196 ? -9.539 25.444 7.655 1.00 27.08 196 THR A CA 1
ATOM 1507 C C . THR A 1 196 ? -9.732 24.881 6.242 1.00 27.08 196 THR A C 1
ATOM 1509 O O . THR A 1 196 ? -10.687 24.167 5.941 1.00 27.08 196 THR A O 1
ATOM 1512 N N . GLY A 1 197 ? -8.836 25.254 5.327 1.00 23.61 197 GLY A N 1
ATOM 1513 C CA . GLY A 1 197 ? -8.849 24.808 3.937 1.00 23.61 197 GLY A CA 1
ATOM 1514 C C . GLY A 1 197 ? -8.472 23.332 3.809 1.00 23.61 197 GLY A C 1
ATOM 1515 O O . GLY A 1 197 ? -7.328 22.996 3.504 1.00 23.61 197 GLY A O 1
ATOM 1516 N N . HIS A 1 198 ? -9.434 22.438 4.030 1.00 31.73 198 HIS A N 1
ATOM 1517 C CA . HIS A 1 198 ? -9.330 21.037 3.637 1.00 31.73 198 HIS A CA 1
ATOM 1518 C C . HIS A 1 198 ? -9.520 20.932 2.118 1.00 31.73 198 HIS A C 1
ATOM 1520 O O . HIS A 1 198 ? -10.614 21.138 1.595 1.00 31.73 198 HIS A O 1
ATOM 1526 N N . TRP A 1 199 ? -8.451 20.610 1.389 1.00 27.23 199 TRP A N 1
ATOM 1527 C CA . TRP A 1 199 ? -8.525 20.400 -0.056 1.00 27.23 199 TRP A CA 1
ATOM 1528 C C . TRP A 1 199 ? -8.986 18.971 -0.350 1.00 27.23 199 TRP A C 1
ATOM 1530 O O . TRP A 1 199 ? -8.273 17.999 -0.098 1.00 27.23 199 TRP A O 1
ATOM 1540 N N . PHE A 1 200 ? -10.199 18.839 -0.880 1.00 26.50 200 PHE A N 1
ATOM 1541 C CA . PHE A 1 200 ? -10.789 17.557 -1.247 1.00 26.50 200 PHE A CA 1
ATOM 1542 C C . PHE A 1 200 ? -10.348 17.132 -2.650 1.00 26.50 200 PHE A C 1
ATOM 1544 O O . PHE A 1 200 ? -10.625 17.828 -3.629 1.00 26.50 200 PHE A O 1
ATOM 1551 N N . ARG A 1 201 ? -9.734 15.950 -2.784 1.00 31.19 201 ARG A N 1
ATOM 1552 C CA . ARG A 1 201 ? -9.504 15.333 -4.099 1.00 31.19 201 ARG A CA 1
ATOM 1553 C C . ARG A 1 201 ? -10.510 14.202 -4.309 1.00 31.19 201 ARG A C 1
ATOM 1555 O O . ARG A 1 201 ? -10.485 13.180 -3.628 1.00 31.19 201 ARG A O 1
ATOM 1562 N N . SER A 1 202 ? -11.422 14.394 -5.261 1.00 27.39 202 SER A N 1
ATOM 1563 C CA . SER A 1 202 ? -12.361 13.354 -5.692 1.00 27.39 202 SER A CA 1
ATOM 1564 C C . SER A 1 202 ? -11.603 12.240 -6.413 1.00 27.39 202 SER A C 1
ATOM 1566 O O . SER A 1 202 ? -10.997 12.495 -7.455 1.00 27.39 202 SER A O 1
ATOM 1568 N N . LEU A 1 203 ? -11.735 10.992 -5.957 1.00 38.41 203 LEU A N 1
ATOM 1569 C CA . LEU A 1 203 ? -11.433 9.843 -6.808 1.00 38.41 203 LEU A CA 1
ATOM 1570 C C . LEU A 1 203 ? -12.502 9.797 -7.904 1.00 38.41 203 LEU A C 1
ATOM 1572 O O . LEU A 1 203 ? -13.695 9.637 -7.630 1.00 38.41 203 LEU A O 1
ATOM 1576 N N . GLN A 1 204 ? -12.106 10.041 -9.154 1.00 28.62 204 GLN A N 1
ATOM 1577 C CA . GLN A 1 204 ? -13.048 9.974 -10.266 1.00 28.62 204 GLN A CA 1
ATOM 1578 C C . GLN A 1 204 ? -13.418 8.509 -10.551 1.00 28.62 204 GLN A C 1
ATOM 1580 O O . GLN A 1 204 ? -12.531 7.653 -10.656 1.00 28.62 204 GLN A O 1
ATOM 1585 N N . PRO A 1 205 ? -14.713 8.193 -10.714 1.00 27.31 205 PRO A N 1
ATOM 1586 C CA . PRO A 1 205 ? -15.122 6.861 -11.105 1.00 27.31 205 PRO A CA 1
ATOM 1587 C C . PRO A 1 205 ? -14.679 6.574 -12.544 1.00 27.31 205 PRO A C 1
ATOM 1589 O O . PRO A 1 205 ? -14.638 7.462 -13.404 1.00 27.31 205 PRO A O 1
ATOM 1592 N N . ILE A 1 206 ? -14.338 5.311 -12.807 1.00 34.50 206 ILE A N 1
ATOM 1593 C CA . ILE A 1 206 ? -14.076 4.828 -14.163 1.00 34.50 206 ILE A CA 1
ATOM 1594 C C . ILE A 1 206 ? -15.404 4.895 -14.925 1.00 34.50 206 ILE A C 1
ATOM 1596 O O . ILE A 1 206 ? -16.367 4.221 -14.569 1.00 34.50 206 ILE A O 1
ATOM 1600 N N . ARG A 1 207 ? -15.462 5.723 -15.972 1.00 27.28 207 ARG A N 1
ATOM 1601 C CA . ARG A 1 207 ? -16.450 5.580 -17.045 1.00 27.28 207 ARG A CA 1
ATOM 1602 C C . ARG A 1 207 ? -15.791 4.733 -18.126 1.00 27.28 207 ARG A C 1
ATOM 1604 O O . ARG A 1 207 ? -15.070 5.304 -18.931 1.00 27.28 207 ARG A O 1
ATOM 1611 N N . GLN A 1 208 ? -16.002 3.418 -18.079 1.00 29.02 208 GLN A N 1
ATOM 1612 C CA . GLN A 1 208 ? -16.087 2.466 -19.201 1.00 29.02 208 GLN A CA 1
ATOM 1613 C C . GLN A 1 208 ? -15.793 1.033 -18.741 1.00 29.02 208 GLN A C 1
ATOM 1615 O O . GLN A 1 208 ? -15.128 0.797 -17.735 1.00 29.02 208 GLN A O 1
ATOM 1620 N N . ARG A 1 209 ? -16.411 0.101 -19.468 1.00 30.48 209 ARG A N 1
ATOM 1621 C CA . ARG A 1 209 ? -16.491 -1.340 -19.226 1.00 30.48 209 ARG A CA 1
ATOM 1622 C C . ARG A 1 209 ? -15.084 -1.944 -19.304 1.00 30.48 209 ARG A C 1
ATOM 1624 O O . ARG A 1 209 ? -14.483 -1.930 -20.371 1.00 30.48 209 ARG A O 1
ATOM 1631 N N . LEU A 1 210 ? -14.582 -2.461 -18.186 1.00 35.66 210 LEU A N 1
ATOM 1632 C CA . LEU A 1 210 ? -13.566 -3.510 -18.241 1.00 35.66 210 LEU A CA 1
ATOM 1633 C C . LEU A 1 210 ? -14.253 -4.769 -18.802 1.00 35.66 210 LEU A C 1
ATOM 1635 O O . LEU A 1 210 ? -15.434 -4.970 -18.481 1.00 35.66 210 LEU A O 1
ATOM 1639 N N . PRO A 1 211 ? -13.588 -5.565 -19.656 1.00 27.06 211 PRO A N 1
ATOM 1640 C CA . PRO A 1 211 ? -14.101 -6.874 -20.040 1.00 27.06 211 PRO A CA 1
ATOM 1641 C C . PRO A 1 211 ? -14.371 -7.696 -18.775 1.00 27.06 211 PRO A C 1
ATOM 1643 O O . PRO A 1 211 ? -13.659 -7.567 -17.775 1.00 27.06 211 PRO A O 1
ATOM 1646 N N . ASP A 1 212 ? -15.451 -8.475 -18.792 1.00 31.05 212 ASP A N 1
ATOM 1647 C CA . ASP A 1 212 ? -15.803 -9.338 -17.670 1.00 31.05 212 ASP A CA 1
ATOM 1648 C C . ASP A 1 212 ? -14.629 -10.304 -17.421 1.00 31.05 212 ASP A C 1
ATOM 1650 O O . ASP A 1 212 ? -14.233 -11.040 -18.322 1.00 31.05 212 ASP A O 1
ATOM 1654 N N . GLY A 1 213 ? -14.022 -10.238 -16.229 1.00 32.34 213 GLY A N 1
ATOM 1655 C CA . GLY A 1 213 ? -12.863 -11.071 -15.871 1.00 32.34 213 GLY A CA 1
ATOM 1656 C C . GLY A 1 213 ? -11.681 -10.375 -15.183 1.00 32.34 213 GLY A C 1
ATOM 1657 O O . GLY A 1 213 ? -10.657 -11.024 -14.990 1.00 32.34 213 GLY A O 1
ATOM 1658 N N . ILE A 1 214 ? -11.789 -9.100 -14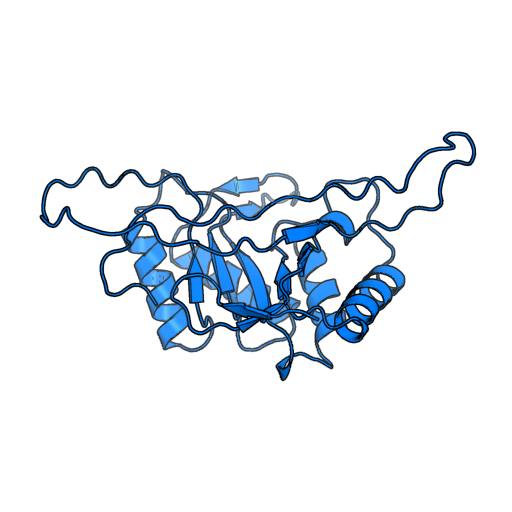.793 1.00 31.17 214 ILE A N 1
ATOM 1659 C CA . ILE A 1 214 ? -10.772 -8.429 -13.961 1.00 31.17 214 ILE A CA 1
ATOM 1660 C C . ILE A 1 214 ? -11.302 -8.333 -12.523 1.00 31.17 214 ILE A C 1
ATOM 1662 O O . ILE A 1 214 ? -12.307 -7.654 -12.290 1.00 31.17 214 ILE A O 1
ATOM 1666 N N . TYR A 1 215 ? -10.652 -9.072 -11.619 1.00 42.72 215 TYR A N 1
ATOM 1667 C CA . TYR A 1 215 ? -10.976 -9.231 -10.195 1.00 42.72 215 TYR A CA 1
ATOM 1668 C C . TYR A 1 215 ? -10.563 -8.010 -9.357 1.00 42.72 215 TYR A C 1
ATOM 1670 O O . TYR A 1 215 ? -9.435 -7.497 -9.547 1.00 42.72 215 TYR A O 1
#

Mean predicted aligned error: 12.16 Å

Secondary structure (DSSP, 8-state):
--EEE-TTS--EEESEEEE-GGGTSSSSSPPPHHHHHHHHHHHHHTT--EEE--TTTTTTHHHHHHHHHHGGGGGG-EEEEEE-EEEPTTS--EEE---HHHHHHHHHHHHHHHT-S-BSEEEESS--TTS-HHHHHHHHHHHHHTTSBS-EEEPS-------------------PPPEEEEP---PPPTT--S-----EEE-PPP-S-PPTT--

Radius of gyration: 18.22 Å; Cα contacts (8 Å, |Δi|>4): 347; chains: 1; bounding box: 48×52×50 Å